Protein AF-0000000074168621 (afdb_homodimer)

Structure (mmCIF, N/CA/C/O backbone):
data_AF-0000000074168621-model_v1
#
loop_
_entity.id
_entity.type
_entity.pdbx_description
1 polymer 'Ribosomal silencing factor RsfS'
#
loop_
_atom_site.group_PDB
_atom_site.id
_atom_site.type_symbol
_atom_site.label_atom_id
_atom_site.label_alt_id
_atom_site.label_comp_id
_atom_site.label_asym_id
_atom_site.label_entity_id
_atom_site.label_seq_id
_atom_site.pdbx_PDB_ins_code
_atom_site.Cartn_x
_atom_site.Cartn_y
_atom_site.Cartn_z
_atom_site.occupancy
_atom_site.B_iso_or_equiv
_atom_site.auth_seq_id
_atom_site.auth_comp_id
_atom_site.auth_asym_id
_atom_site.auth_atom_id
_atom_site.pdbx_PDB_model_num
ATOM 1 N N . MET A 1 1 ? 17.188 8.516 13.641 1 81.94 1 MET A N 1
ATOM 2 C CA . MET A 1 1 ? 15.859 8.688 14.234 1 81.94 1 MET A CA 1
ATOM 3 C C . MET A 1 1 ? 15.172 7.344 14.445 1 81.94 1 MET A C 1
ATOM 5 O O . MET A 1 1 ? 15.25 6.465 13.586 1 81.94 1 MET A O 1
ATOM 9 N N . ASN A 1 2 ? 14.617 7.168 15.625 1 92.12 2 ASN A N 1
ATOM 10 C CA . ASN A 1 2 ? 13.984 5.871 15.828 1 92.12 2 ASN A CA 1
ATOM 11 C C . ASN A 1 2 ? 12.523 5.883 15.375 1 92.12 2 ASN A C 1
ATOM 13 O O . ASN A 1 2 ? 12 6.93 15 1 92.12 2 ASN A O 1
ATOM 17 N N . SER A 1 3 ? 11.922 4.766 15.398 1 95 3 SER A N 1
ATOM 18 C CA . SER A 1 3 ? 10.594 4.594 14.82 1 95 3 SER A CA 1
ATOM 19 C C . SER A 1 3 ? 9.555 5.418 15.578 1 95 3 SER A C 1
ATOM 21 O O . SER A 1 3 ? 8.625 5.957 14.969 1 95 3 SER A O 1
ATOM 23 N N . GLU A 1 4 ? 9.711 5.512 16.859 1 96.25 4 GLU A N 1
ATOM 24 C CA . GLU A 1 4 ? 8.75 6.266 17.672 1 96.25 4 GLU A CA 1
ATOM 25 C C . GLU A 1 4 ? 8.844 7.762 17.375 1 96.25 4 GLU A C 1
ATOM 27 O O . GLU A 1 4 ? 7.824 8.453 17.344 1 96.25 4 GLU A O 1
ATOM 32 N N . GLU A 1 5 ? 10 8.211 17.281 1 96.69 5 GLU A N 1
ATOM 33 C CA . GLU A 1 5 ? 10.195 9.617 16.938 1 96.69 5 GLU A CA 1
ATOM 34 C C . GLU A 1 5 ? 9.586 9.938 15.57 1 96.69 5 GLU A C 1
ATOM 36 O O . GLU A 1 5 ? 8.945 10.977 15.398 1 96.69 5 GLU A O 1
ATOM 41 N N . LEU A 1 6 ? 9.844 9.062 14.641 1 97.12 6 LEU A N 1
ATOM 42 C CA . LEU A 1 6 ? 9.305 9.242 13.297 1 97.12 6 LEU A CA 1
ATOM 43 C C . LEU A 1 6 ? 7.777 9.195 13.312 1 97.12 6 LEU A C 1
ATOM 45 O O . LEU A 1 6 ? 7.121 9.977 12.617 1 97.12 6 LEU A O 1
ATOM 49 N N . LEU A 1 7 ? 7.242 8.312 14.148 1 98.06 7 LEU A N 1
ATOM 50 C CA . LEU A 1 7 ? 5.801 8.242 14.352 1 98.06 7 LEU A CA 1
ATOM 51 C C . LEU A 1 7 ? 5.254 9.578 14.836 1 98.06 7 LEU A C 1
ATOM 53 O O . LEU A 1 7 ? 4.273 10.086 14.289 1 98.06 7 LEU A O 1
ATOM 57 N N . ASN A 1 8 ? 5.914 10.109 15.812 1 97.69 8 ASN A N 1
ATOM 58 C CA . ASN A 1 8 ? 5.469 11.367 16.391 1 97.69 8 ASN A CA 1
ATOM 59 C C . ASN A 1 8 ? 5.512 12.5 15.367 1 97.69 8 ASN A C 1
ATOM 61 O O . ASN A 1 8 ? 4.609 13.336 15.32 1 97.69 8 ASN A O 1
ATOM 65 N N . ILE A 1 9 ? 6.496 12.461 14.633 1 97.06 9 ILE A N 1
ATOM 66 C CA . ILE A 1 9 ? 6.641 13.477 13.594 1 97.06 9 ILE A CA 1
ATOM 67 C C . ILE A 1 9 ? 5.488 13.367 12.594 1 97.06 9 ILE A C 1
ATOM 69 O O . ILE A 1 9 ? 4.855 14.367 12.25 1 97.06 9 ILE A O 1
ATOM 73 N N . ALA A 1 10 ? 5.234 12.219 12.078 1 98.19 10 ALA A N 1
ATOM 74 C CA . ALA A 1 10 ? 4.172 11.984 11.109 1 98.19 10 ALA A CA 1
ATOM 75 C C . ALA A 1 10 ? 2.82 12.43 11.656 1 98.19 10 ALA A C 1
ATOM 77 O O . ALA A 1 10 ? 2.041 13.086 10.961 1 98.19 10 ALA A O 1
ATOM 78 N N . VAL A 1 11 ? 2.598 12.078 12.93 1 98.38 11 VAL A N 1
ATOM 79 C CA . VAL A 1 11 ? 1.338 12.43 13.578 1 98.38 11 VAL A CA 1
ATOM 80 C C . VAL A 1 11 ? 1.234 13.953 13.719 1 98.38 11 VAL A C 1
ATOM 82 O O . VAL A 1 11 ? 0.194 14.539 13.406 1 98.38 11 VAL A O 1
ATOM 85 N N . GLU A 1 12 ? 2.258 14.539 14.156 1 97.94 12 GLU A N 1
ATOM 86 C CA . GLU A 1 12 ? 2.277 15.992 14.336 1 97.94 12 GLU A CA 1
ATOM 87 C C . GLU A 1 12 ? 2.02 16.703 13.016 1 97.94 12 GLU A C 1
ATOM 89 O O . GLU A 1 12 ? 1.276 17.688 12.969 1 97.94 12 GLU A O 1
ATOM 94 N N . VAL A 1 13 ? 2.637 16.281 11.969 1 98 13 VAL A N 1
ATOM 95 C CA . VAL A 1 13 ? 2.449 16.891 10.648 1 98 13 VAL A CA 1
ATOM 96 C C . VAL A 1 13 ? 0.984 16.781 10.234 1 98 13 VAL A C 1
ATOM 98 O O . VAL A 1 13 ? 0.393 17.75 9.766 1 98 13 VAL A O 1
ATOM 101 N N . ALA A 1 14 ? 0.429 15.586 10.383 1 98.31 14 ALA A N 1
ATOM 102 C CA . ALA A 1 14 ? -0.977 15.375 10.055 1 98.31 14 ALA A CA 1
ATOM 103 C C . ALA A 1 14 ? -1.879 16.312 10.852 1 98.31 14 ALA A C 1
ATOM 105 O O . ALA A 1 14 ? -2.801 16.922 10.297 1 98.31 14 ALA A O 1
ATOM 106 N N . GLU A 1 15 ? -1.587 16.453 12.172 1 97.94 15 GLU A N 1
ATOM 107 C CA . GLU A 1 15 ? -2.367 17.344 13.031 1 97.94 15 GLU A CA 1
ATOM 108 C C . GLU A 1 15 ? -2.246 18.797 12.578 1 97.94 15 GLU A C 1
ATOM 110 O O . GLU A 1 15 ? -3.244 19.5 12.508 1 97.94 15 GLU A O 1
ATOM 115 N N . ASN A 1 16 ? -1.061 19.172 12.328 1 97.5 16 ASN A N 1
ATOM 116 C CA . ASN A 1 16 ? -0.808 20.547 11.898 1 97.5 16 ASN A CA 1
ATOM 117 C C . ASN A 1 16 ? -1.536 20.875 10.602 1 97.5 16 ASN A C 1
ATOM 119 O O . ASN A 1 16 ? -1.954 22 10.383 1 97.5 16 ASN A O 1
ATOM 123 N N . LYS A 1 17 ? -1.688 19.859 9.742 1 98 17 LYS A N 1
ATOM 124 C CA . LYS A 1 17 ? -2.375 20.047 8.469 1 98 17 LYS A CA 1
ATOM 125 C C . LYS A 1 17 ? -3.873 19.797 8.609 1 98 17 LYS A C 1
ATOM 127 O O . LYS A 1 17 ? -4.59 19.703 7.613 1 98 17 LYS A O 1
ATOM 132 N N . LYS A 1 18 ? -4.34 19.531 9.859 1 97.62 18 LYS A N 1
ATOM 133 C CA . LYS A 1 18 ? -5.75 19.391 10.219 1 97.62 18 LYS A CA 1
ATOM 134 C C . LYS A 1 18 ? -6.352 18.125 9.625 1 97.62 18 LYS A C 1
ATOM 136 O O . LYS A 1 18 ? -7.512 18.125 9.211 1 97.62 18 LYS A O 1
ATOM 141 N N . ALA A 1 19 ? -5.52 17.172 9.445 1 98.25 19 ALA A N 1
ATOM 142 C CA . ALA A 1 19 ? -6.059 15.859 9.094 1 98.25 19 ALA A CA 1
ATOM 143 C C . ALA A 1 19 ? -7.043 15.367 10.148 1 98.25 19 ALA A C 1
ATOM 145 O O . ALA A 1 19 ? -6.977 15.781 11.305 1 98.25 19 ALA A O 1
ATOM 146 N N . GLU A 1 20 ? -7.914 14.461 9.734 1 97.44 20 GLU A N 1
ATOM 147 C CA . GLU A 1 20 ? -8.938 13.961 10.656 1 97.44 20 GLU A CA 1
ATOM 148 C C . GLU A 1 20 ? -8.773 12.461 10.891 1 97.44 20 GLU A C 1
ATOM 150 O O . GLU A 1 20 ? -8.188 11.758 10.07 1 97.44 20 GLU A O 1
ATOM 155 N N . ASP A 1 21 ? -9.273 11.984 12.078 1 95.81 21 ASP A N 1
ATOM 156 C CA . ASP A 1 21 ? -9.289 10.578 12.484 1 95.81 21 ASP A CA 1
ATOM 157 C C . ASP A 1 21 ? -7.895 9.969 12.391 1 95.81 21 ASP A C 1
ATOM 159 O O . ASP A 1 21 ? -7.703 8.938 11.75 1 95.81 21 ASP A O 1
ATOM 163 N N . ILE A 1 22 ? -6.961 10.664 12.984 1 97.81 22 ILE A N 1
ATOM 164 C CA . ILE A 1 22 ? -5.574 10.211 12.961 1 97.81 22 ILE A CA 1
ATOM 165 C C . ILE A 1 22 ? -5.395 9.039 13.93 1 97.81 22 ILE A C 1
ATOM 167 O O . ILE A 1 22 ? -5.688 9.164 15.125 1 97.81 22 ILE A O 1
ATOM 171 N N . ILE A 1 23 ? -4.918 7.93 13.398 1 96.94 23 ILE A N 1
ATOM 172 C CA . ILE A 1 23 ? -4.617 6.777 14.242 1 96.94 23 ILE A CA 1
ATOM 173 C C . ILE A 1 23 ? -3.262 6.191 13.844 1 96.94 23 ILE A C 1
ATOM 175 O O . ILE A 1 23 ? -2.756 6.461 12.758 1 96.94 23 ILE A O 1
ATOM 179 N N . SER A 1 24 ? -2.717 5.535 14.766 1 97.75 24 SER A N 1
ATOM 180 C CA . SER A 1 24 ? -1.536 4.73 14.453 1 97.75 24 SER A CA 1
ATOM 181 C C . SER A 1 24 ? -1.761 3.264 14.797 1 97.75 24 SER A C 1
ATOM 183 O O . SER A 1 24 ? -2.512 2.945 15.727 1 97.75 24 SER A O 1
ATOM 185 N N . LEU A 1 25 ? -1.211 2.412 14.031 1 96.12 25 LEU A N 1
ATOM 186 C CA . LEU A 1 25 ? -1.191 0.975 14.281 1 96.12 25 LEU A CA 1
ATOM 187 C C . LEU A 1 25 ? 0.222 0.497 14.594 1 96.12 25 LEU A C 1
ATOM 189 O O . LEU A 1 25 ? 1.165 0.809 13.859 1 96.12 25 LEU A O 1
ATOM 193 N N . ASN A 1 26 ? 0.41 -0.184 15.703 1 96.75 26 ASN A N 1
ATOM 194 C CA . ASN A 1 26 ? 1.674 -0.853 15.992 1 96.75 26 ASN A CA 1
ATOM 195 C C . ASN A 1 26 ? 1.824 -2.141 15.18 1 96.75 26 ASN A C 1
ATOM 197 O O . ASN A 1 26 ? 1.132 -3.125 15.445 1 96.75 26 ASN A O 1
ATOM 201 N N . MET A 1 27 ? 2.793 -2.156 14.242 1 93.62 27 MET A N 1
ATOM 202 C CA . MET A 1 27 ? 2.895 -3.229 13.258 1 93.62 27 MET A CA 1
ATOM 203 C C . MET A 1 27 ? 3.957 -4.242 13.664 1 93.62 27 MET A C 1
ATOM 205 O O . MET A 1 27 ? 4.262 -5.168 12.906 1 93.62 27 MET A O 1
ATOM 209 N N . ASN A 1 28 ? 4.594 -4.152 14.781 1 90.38 28 ASN A N 1
ATOM 210 C CA . ASN A 1 28 ? 5.746 -4.945 15.203 1 90.38 28 ASN A CA 1
ATOM 211 C C . ASN A 1 28 ? 5.43 -6.438 15.195 1 90.38 28 ASN A C 1
ATOM 213 O O . ASN A 1 28 ? 6.297 -7.262 14.898 1 90.38 28 ASN A O 1
ATOM 217 N N . GLU A 1 29 ? 4.277 -6.863 15.477 1 85.81 29 GLU A N 1
ATOM 218 C CA . GLU A 1 29 ? 3.939 -8.281 15.508 1 85.81 29 GLU A CA 1
ATOM 219 C C . GLU A 1 29 ? 3.354 -8.742 14.172 1 85.81 29 GLU A C 1
ATOM 221 O O . GLU A 1 29 ? 3.07 -9.922 13.984 1 85.81 29 GLU A O 1
ATOM 226 N N . ILE A 1 30 ? 3.252 -7.852 13.266 1 84.31 30 ILE A N 1
ATOM 227 C CA . ILE A 1 30 ? 2.533 -8.133 12.031 1 84.31 30 ILE A CA 1
ATOM 228 C C . ILE A 1 30 ? 3.482 -7.984 10.844 1 84.31 30 ILE A C 1
ATOM 230 O O . ILE A 1 30 ? 3.471 -8.812 9.922 1 84.31 30 ILE A O 1
ATOM 234 N N . SER A 1 31 ? 4.277 -6.969 10.914 1 86.25 31 SER A N 1
ATOM 235 C CA . SER A 1 31 ? 5.172 -6.652 9.805 1 86.25 31 SER A CA 1
ATOM 236 C C . SER A 1 31 ? 6.629 -6.707 10.234 1 86.25 31 SER A C 1
ATOM 238 O O . SER A 1 31 ? 6.988 -6.203 11.305 1 86.25 31 SER A O 1
ATOM 240 N N . ASP A 1 32 ? 7.434 -7.316 9.344 1 83.31 32 ASP A N 1
ATOM 241 C CA . ASP A 1 32 ? 8.867 -7.383 9.633 1 83.31 32 ASP A CA 1
ATOM 242 C C . ASP A 1 32 ? 9.57 -6.102 9.195 1 83.31 32 ASP A C 1
ATOM 244 O O . ASP A 1 32 ? 10.695 -5.836 9.625 1 83.31 32 ASP A O 1
ATOM 248 N N . MET A 1 33 ? 8.867 -5.309 8.406 1 86.31 33 MET A N 1
ATOM 249 C CA . MET A 1 33 ? 9.586 -4.219 7.75 1 86.31 33 MET A CA 1
ATOM 250 C C . MET A 1 33 ? 9.148 -2.867 8.297 1 86.31 33 MET A C 1
ATOM 252 O O . MET A 1 33 ? 9.867 -1.875 8.164 1 86.31 33 MET A O 1
ATOM 256 N N . THR A 1 34 ? 7.965 -2.77 8.781 1 93.44 34 THR A N 1
ATOM 257 C CA . THR A 1 34 ? 7.398 -1.496 9.211 1 93.44 34 THR A CA 1
ATOM 258 C C . THR A 1 34 ? 6.965 -1.56 10.672 1 93.44 34 THR A C 1
ATOM 260 O O . THR A 1 34 ? 6.285 -2.506 11.086 1 93.44 34 THR A O 1
ATOM 263 N N . ASP A 1 35 ? 7.301 -0.561 11.508 1 96.12 35 ASP A N 1
ATOM 264 C CA . ASP A 1 35 ? 6.988 -0.532 12.93 1 96.12 35 ASP A CA 1
ATOM 265 C C . ASP A 1 35 ? 5.602 0.061 13.18 1 96.12 35 ASP A C 1
ATOM 267 O O . ASP A 1 35 ? 4.883 -0.387 14.07 1 96.12 35 ASP A O 1
ATOM 271 N N . TYR A 1 36 ? 5.242 1.098 12.305 1 97.19 36 TYR A N 1
ATOM 272 C CA . TYR A 1 36 ? 3.963 1.763 12.531 1 97.19 36 TYR A CA 1
ATOM 273 C C . TYR A 1 36 ? 3.299 2.135 11.211 1 97.19 36 TYR A C 1
ATOM 275 O O . TYR A 1 36 ? 3.975 2.545 10.266 1 97.19 36 TYR A O 1
ATOM 283 N N . PHE A 1 37 ? 2.021 2.002 11.227 1 96.56 37 PHE A N 1
ATOM 284 C CA . PHE A 1 37 ? 1.196 2.727 10.266 1 96.56 37 PHE A CA 1
ATOM 285 C C . PHE A 1 37 ? 0.582 3.965 10.906 1 96.56 37 PHE A C 1
ATOM 287 O O . PHE A 1 37 ? 0.175 3.932 12.07 1 96.56 37 PHE A O 1
ATOM 294 N N . VAL A 1 38 ? 0.564 4.988 10.172 1 97.75 38 VAL A N 1
ATOM 295 C CA . VAL A 1 38 ? -0.244 6.16 10.5 1 97.75 38 VAL A CA 1
ATOM 296 C C . VAL A 1 38 ? -1.341 6.34 9.453 1 97.75 38 VAL A C 1
ATOM 298 O O . VAL A 1 38 ? -1.071 6.301 8.25 1 97.75 38 VAL A O 1
ATOM 301 N N . VAL A 1 39 ? -2.549 6.426 9.93 1 97 39 VAL A N 1
ATOM 302 C CA . VAL A 1 39 ? -3.68 6.547 9.016 1 97 39 VAL A CA 1
ATOM 303 C C . VAL A 1 39 ? -4.492 7.793 9.359 1 97 39 VAL A C 1
ATOM 305 O O . VAL A 1 39 ? -4.758 8.07 10.531 1 97 39 VAL A O 1
ATOM 308 N N . CYS A 1 40 ? -4.867 8.523 8.344 1 97.81 40 CYS A N 1
ATOM 309 C CA . CYS A 1 40 ? -5.707 9.703 8.508 1 97.81 40 CYS A CA 1
ATOM 310 C C . CYS A 1 40 ? -6.43 10.039 7.211 1 97.81 40 CYS A C 1
ATOM 312 O O . CYS A 1 40 ? -6.32 9.305 6.227 1 97.81 40 CYS A O 1
ATOM 314 N N . HIS A 1 41 ? -7.328 11.094 7.27 1 97.69 41 HIS A N 1
ATOM 315 C CA . HIS A 1 41 ? -7.938 11.492 6.008 1 97.69 41 HIS A CA 1
ATOM 316 C C . HIS A 1 41 ? -8.055 13.008 5.906 1 97.69 41 HIS A C 1
ATOM 318 O O . HIS A 1 41 ? -7.992 13.711 6.922 1 97.69 41 HIS A O 1
ATOM 324 N N . GLY A 1 42 ? -7.949 13.508 4.719 1 97.94 42 GLY A N 1
ATOM 325 C CA . GLY A 1 42 ? -8.32 14.875 4.383 1 97.94 42 GLY A CA 1
ATOM 326 C C . GLY A 1 42 ? -9.719 14.984 3.811 1 97.94 42 GLY A C 1
ATOM 327 O O . GLY A 1 42 ? -10.305 13.992 3.381 1 97.94 42 GLY A O 1
ATOM 328 N N . ASN A 1 43 ? -10.203 16.188 3.666 1 97.5 43 ASN A N 1
ATOM 329 C CA . ASN A 1 43 ? -11.602 16.391 3.309 1 97.5 43 ASN A CA 1
ATOM 330 C C . ASN A 1 43 ? -11.758 16.703 1.821 1 97.5 43 ASN A C 1
ATOM 332 O O . ASN A 1 43 ? -12.875 16.703 1.303 1 97.5 43 ASN A O 1
ATOM 336 N N . ASN A 1 44 ? -10.719 17 1.174 1 97.69 44 ASN A N 1
ATOM 337 C CA . ASN A 1 44 ? -10.68 17.188 -0.271 1 97.69 44 ASN A CA 1
ATOM 338 C C . ASN A 1 44 ? -9.32 16.812 -0.851 1 97.69 44 ASN A C 1
ATOM 340 O O . ASN A 1 44 ? -8.367 16.562 -0.106 1 97.69 44 ASN A O 1
ATOM 344 N N . GLU A 1 45 ? -9.281 16.781 -2.164 1 97.19 45 GLU A N 1
ATOM 345 C CA . GLU A 1 45 ? -8.07 16.328 -2.834 1 97.19 45 GLU A CA 1
ATOM 346 C C . GLU A 1 45 ? -6.887 17.234 -2.506 1 97.19 45 GLU A C 1
ATOM 348 O O . GLU A 1 45 ? -5.773 16.75 -2.287 1 97.19 45 GLU A O 1
ATOM 353 N N . ARG A 1 46 ? -7.188 18.484 -2.484 1 98.19 46 ARG A N 1
ATOM 354 C CA . ARG A 1 46 ? -6.129 19.453 -2.199 1 98.19 46 ARG A CA 1
ATOM 355 C C . ARG A 1 46 ? -5.539 19.219 -0.813 1 98.19 46 ARG A C 1
ATOM 357 O O . ARG A 1 46 ? -4.316 19.234 -0.643 1 98.19 46 ARG A O 1
ATOM 364 N N . GLN A 1 47 ? -6.379 19.016 0.165 1 98.44 47 GLN A N 1
ATOM 365 C CA . GLN A 1 47 ? -5.914 18.781 1.526 1 98.44 47 GLN A CA 1
ATOM 366 C C . GLN A 1 47 ? -5.16 17.453 1.625 1 98.44 47 GLN A C 1
ATOM 368 O O . GLN A 1 47 ? -4.141 17.375 2.314 1 98.44 47 GLN A O 1
ATOM 373 N N . VAL A 1 48 ? -5.648 16.438 1.014 1 98.38 48 VAL A N 1
ATOM 374 C CA . VAL A 1 48 ? -4.992 15.141 1.001 1 98.38 48 VAL A CA 1
ATOM 375 C C . VAL A 1 48 ? -3.566 15.289 0.472 1 98.38 48 VAL A C 1
ATOM 377 O O . VAL A 1 48 ? -2.615 14.805 1.092 1 98.38 48 VAL A O 1
ATOM 380 N N . GLN A 1 49 ? -3.42 16.016 -0.635 1 98.31 49 GLN A N 1
ATOM 381 C CA . GLN A 1 49 ? -2.107 16.25 -1.234 1 98.31 49 GLN A CA 1
ATOM 382 C C . GLN A 1 49 ? -1.224 17.094 -0.322 1 98.31 49 GLN A C 1
ATOM 384 O O . GLN A 1 49 ? -0.024 16.828 -0.201 1 98.31 49 GLN A O 1
ATOM 389 N N . SER A 1 50 ? -1.839 18.094 0.285 1 98.69 50 SER A N 1
ATOM 390 C CA . SER A 1 50 ? -1.083 18.984 1.161 1 98.69 50 SER A CA 1
ATOM 391 C C . SER A 1 50 ? -0.514 18.219 2.357 1 98.69 50 SER A C 1
ATOM 393 O O . SER A 1 50 ? 0.62 18.469 2.773 1 98.69 50 SER A O 1
ATOM 395 N N . ILE A 1 51 ? -1.266 17.312 2.928 1 98.56 51 ILE A N 1
ATOM 396 C CA . ILE A 1 51 ? -0.81 16.484 4.043 1 98.56 51 ILE A CA 1
ATOM 397 C C . ILE A 1 51 ? 0.381 15.633 3.609 1 98.56 51 ILE A C 1
ATOM 399 O O . ILE A 1 51 ? 1.421 15.625 4.273 1 98.56 51 ILE A O 1
ATOM 403 N N . ALA A 1 52 ? 0.235 15.008 2.498 1 98.44 52 ALA A N 1
ATOM 404 C CA . ALA A 1 52 ? 1.284 14.133 1.986 1 98.44 52 ALA A CA 1
ATOM 405 C C . ALA A 1 52 ? 2.564 14.914 1.708 1 98.44 52 ALA A C 1
ATOM 407 O O . ALA A 1 52 ? 3.658 14.484 2.084 1 98.44 52 ALA A O 1
ATOM 408 N N . ARG A 1 53 ? 2.389 16.031 1.063 1 98 53 ARG A N 1
ATOM 409 C CA . ARG A 1 53 ? 3.539 16.875 0.749 1 98 53 ARG A CA 1
ATOM 410 C C . ARG A 1 53 ? 4.238 17.344 2.02 1 98 53 ARG A C 1
ATOM 412 O O . ARG A 1 53 ? 5.469 17.391 2.078 1 98 53 ARG A O 1
ATOM 419 N N . SER A 1 54 ? 3.469 17.688 2.963 1 98.62 54 SER A N 1
ATOM 420 C CA . SER A 1 54 ? 4.039 18.156 4.223 1 98.62 54 SER A CA 1
ATOM 421 C C . SER A 1 54 ? 4.805 17.047 4.93 1 98.62 54 SER A C 1
ATOM 423 O O . SER A 1 54 ? 5.871 17.281 5.5 1 98.62 54 SER A O 1
ATOM 425 N N . VAL A 1 55 ? 4.273 15.844 4.949 1 98.44 55 VAL A N 1
ATOM 426 C CA . VAL A 1 55 ? 4.973 14.695 5.523 1 98.44 55 VAL A CA 1
ATOM 427 C C . VAL A 1 55 ? 6.324 14.523 4.836 1 98.44 55 VAL A C 1
ATOM 429 O O . VAL A 1 55 ? 7.348 14.344 5.504 1 98.44 55 VAL A O 1
ATOM 432 N N . LYS A 1 56 ? 6.312 14.609 3.527 1 97.38 56 LYS A N 1
ATOM 433 C CA . LYS A 1 56 ? 7.543 14.461 2.752 1 97.38 56 LYS A CA 1
ATOM 434 C C . LYS A 1 56 ? 8.547 15.562 3.096 1 97.38 56 LYS A C 1
ATOM 436 O O . LYS A 1 56 ? 9.727 15.289 3.328 1 97.38 56 LYS A O 1
ATOM 441 N N . GLU A 1 57 ? 8.078 16.812 3.146 1 97.88 57 GLU A N 1
ATOM 442 C CA . GLU A 1 57 ? 8.938 17.953 3.428 1 97.88 57 GLU A CA 1
ATOM 443 C C . GLU A 1 57 ? 9.562 17.844 4.816 1 97.88 57 GLU A C 1
ATOM 445 O O . GLU A 1 57 ? 10.766 18.062 4.977 1 97.88 57 GLU A O 1
ATOM 450 N N . VAL A 1 58 ? 8.773 17.484 5.754 1 97.69 58 VAL A N 1
ATOM 451 C CA . VAL A 1 58 ? 9.258 17.406 7.129 1 97.69 58 VAL A CA 1
ATOM 452 C C . VAL A 1 58 ? 10.203 16.219 7.27 1 97.69 58 VAL A C 1
ATOM 454 O O . VAL A 1 58 ? 11.211 16.297 7.977 1 97.69 58 VAL A O 1
ATOM 457 N N . ALA A 1 59 ? 9.898 15.102 6.629 1 96.31 59 ALA A N 1
ATOM 458 C CA . ALA A 1 59 ? 10.82 13.961 6.617 1 96.31 59 ALA A CA 1
ATOM 459 C C . ALA A 1 59 ? 12.188 14.367 6.078 1 96.31 59 ALA A C 1
ATOM 461 O O . ALA A 1 59 ? 13.219 14.039 6.68 1 96.31 59 ALA A O 1
ATOM 462 N N . HIS A 1 60 ? 12.148 15.102 4.996 1 96 60 HIS A N 1
ATOM 463 C CA . HIS A 1 60 ? 13.398 15.555 4.383 1 96 60 HIS A CA 1
ATOM 464 C C . HIS A 1 60 ? 14.18 16.469 5.324 1 96 60 HIS A C 1
ATOM 466 O O . HIS A 1 60 ? 15.406 16.391 5.398 1 96 60 HIS A O 1
ATOM 472 N N . LYS A 1 61 ? 13.477 17.344 5.996 1 96.62 61 LYS A N 1
ATOM 473 C CA . LYS A 1 61 ? 14.102 18.234 6.961 1 96.62 61 LYS A CA 1
ATOM 474 C C . LYS A 1 61 ? 14.82 17.453 8.062 1 96.62 61 LYS A C 1
ATOM 476 O O . LYS A 1 61 ? 15.797 17.938 8.641 1 96.62 61 LYS A O 1
ATOM 481 N N . HIS A 1 62 ? 14.352 16.281 8.297 1 95.88 62 HIS A N 1
ATOM 482 C CA . HIS A 1 62 ? 14.961 15.438 9.32 1 95.88 62 HIS A CA 1
ATOM 483 C C . HIS A 1 62 ? 15.883 14.391 8.711 1 95.88 62 HIS A C 1
ATOM 485 O O . HIS A 1 62 ? 16.203 13.391 9.352 1 95.88 62 HIS A O 1
ATOM 491 N N . ASP A 1 63 ? 16.125 14.531 7.406 1 95.44 63 ASP A N 1
ATOM 492 C CA . ASP A 1 63 ? 17.062 13.695 6.652 1 95.44 63 ASP A CA 1
ATOM 493 C C . ASP A 1 63 ? 16.531 12.273 6.512 1 95.44 63 ASP A C 1
ATOM 495 O O . ASP A 1 63 ? 17.297 11.305 6.598 1 95.44 63 ASP A O 1
ATOM 499 N N . ILE A 1 64 ? 15.242 12.195 6.508 1 95.12 64 ILE A N 1
ATOM 500 C CA . ILE A 1 64 ? 14.586 10.922 6.25 1 95.12 64 ILE A CA 1
ATOM 501 C C . ILE A 1 64 ? 14.172 10.844 4.785 1 95.12 64 ILE A C 1
ATOM 503 O O . ILE A 1 64 ? 13.484 11.734 4.281 1 95.12 64 ILE A O 1
ATOM 507 N N . ASP A 1 65 ? 14.578 9.766 4.191 1 93.06 65 ASP A N 1
ATOM 508 C CA . ASP A 1 65 ? 14.227 9.586 2.787 1 93.06 65 ASP A CA 1
ATOM 509 C C . ASP A 1 65 ? 12.828 8.992 2.643 1 93.06 65 ASP A C 1
ATOM 511 O O . ASP A 1 65 ? 12.492 8.016 3.318 1 93.06 65 ASP A O 1
ATOM 515 N N . VAL A 1 66 ? 12.07 9.57 1.785 1 93.94 66 VAL A N 1
ATOM 516 C CA . VAL A 1 66 ? 10.805 8.969 1.38 1 93.94 66 VAL A CA 1
ATOM 517 C C . VAL A 1 66 ? 11.055 7.891 0.328 1 93.94 66 VAL A C 1
ATOM 519 O O . VAL A 1 66 ? 11.445 8.195 -0.801 1 93.94 66 VAL A O 1
ATOM 522 N N . LYS A 1 67 ? 10.812 6.695 0.706 1 90.62 67 LYS A N 1
ATOM 523 C CA . LYS A 1 67 ? 11.109 5.57 -0.179 1 90.62 67 LYS A CA 1
ATOM 524 C C . LYS A 1 67 ? 10.125 5.516 -1.346 1 90.62 67 LYS A C 1
ATOM 526 O O . LYS A 1 67 ? 10.492 5.109 -2.451 1 90.62 67 LYS A O 1
ATOM 531 N N . ARG A 1 68 ? 8.867 5.898 -1.004 1 90.12 68 ARG A N 1
ATOM 532 C CA . ARG A 1 68 ? 7.816 5.809 -2.018 1 90.12 68 ARG A CA 1
ATOM 533 C C . ARG A 1 68 ? 6.621 6.68 -1.647 1 90.12 68 ARG A C 1
ATOM 535 O O . ARG A 1 68 ? 6.293 6.824 -0.469 1 90.12 68 ARG A O 1
ATOM 542 N N . MET A 1 69 ? 6.035 7.273 -2.654 1 92.69 69 MET A N 1
ATOM 543 C CA . MET A 1 69 ? 4.762 7.977 -2.518 1 92.69 69 MET A CA 1
ATOM 544 C C . MET A 1 69 ? 3.811 7.598 -3.646 1 92.69 69 MET A C 1
ATOM 546 O O . MET A 1 69 ? 4.059 7.926 -4.809 1 92.69 69 MET A O 1
ATOM 550 N N . GLU A 1 70 ? 2.738 6.977 -3.311 1 90.31 70 GLU A N 1
ATOM 551 C CA . GLU A 1 70 ? 1.803 6.43 -4.289 1 90.31 70 GLU A CA 1
ATOM 552 C C . GLU A 1 70 ? 0.438 7.105 -4.184 1 90.31 70 GLU A C 1
ATOM 554 O O . GLU A 1 70 ? -0.059 7.348 -3.082 1 90.31 70 GLU A O 1
ATOM 559 N N . GLY A 1 71 ? -0.113 7.391 -5.355 1 90.75 71 GLY A N 1
ATOM 560 C CA . GLY A 1 71 ? -1.483 7.875 -5.391 1 90.75 71 GLY A CA 1
ATOM 561 C C . GLY A 1 71 ? -1.59 9.383 -5.234 1 90.75 71 GLY A C 1
ATOM 562 O O . GLY A 1 71 ? -2.672 9.906 -4.973 1 90.75 71 GLY A O 1
ATOM 563 N N . TYR A 1 72 ? -0.453 10.031 -5.352 1 92.69 72 TYR A N 1
ATOM 564 C CA . TYR A 1 72 ? -0.422 11.469 -5.105 1 92.69 72 TYR A CA 1
ATOM 565 C C . TYR A 1 72 ? -1.335 12.211 -6.078 1 92.69 72 TYR A C 1
ATOM 567 O O . TYR A 1 72 ? -2.125 13.062 -5.668 1 92.69 72 TYR A O 1
ATOM 575 N N . GLN A 1 73 ? -1.322 11.844 -7.324 1 88.88 73 GLN A N 1
ATOM 576 C CA . GLN A 1 73 ? -2.066 12.562 -8.352 1 88.88 73 GLN A CA 1
ATOM 577 C C . GLN A 1 73 ? -3.57 12.375 -8.18 1 88.88 73 GLN A C 1
ATOM 579 O O . GLN A 1 73 ? -4.336 13.336 -8.25 1 88.88 73 GLN A O 1
ATOM 584 N N . GLU A 1 74 ? -3.994 11.172 -7.906 1 89.44 74 GLU A N 1
ATOM 585 C CA . GLU A 1 74 ? -5.418 10.891 -7.758 1 89.44 74 GLU A CA 1
ATOM 586 C C . GLU A 1 74 ? -5.969 11.477 -6.461 1 89.44 74 GLU A C 1
ATOM 588 O O . GLU A 1 74 ? -7.133 11.875 -6.395 1 89.44 74 GLU A O 1
ATOM 593 N N . ALA A 1 75 ? -5.16 11.422 -5.43 1 94.06 75 ALA A N 1
ATOM 594 C CA . ALA A 1 75 ? -5.453 12.039 -4.137 1 94.06 75 ALA A CA 1
ATOM 595 C C . ALA A 1 75 ? -6.691 11.406 -3.504 1 94.06 75 ALA A C 1
ATOM 597 O O . ALA A 1 75 ? -7.477 12.094 -2.85 1 94.06 75 ALA A O 1
ATOM 598 N N . ARG A 1 76 ? -6.922 10.133 -3.779 1 92.44 76 ARG A N 1
ATOM 599 C CA . ARG A 1 76 ? -7.965 9.375 -3.102 1 92.44 76 ARG A CA 1
ATOM 600 C C . ARG A 1 76 ? -7.391 8.594 -1.922 1 92.44 76 ARG A C 1
ATOM 602 O O . ARG A 1 76 ? -8.039 8.461 -0.884 1 92.44 76 ARG A O 1
ATOM 609 N N . TRP A 1 77 ? -6.234 8.047 -2.053 1 94.06 77 TRP A N 1
ATOM 610 C CA . TRP A 1 77 ? -5.402 7.34 -1.085 1 94.06 77 TRP A CA 1
ATOM 611 C C . TRP A 1 77 ? -3.922 7.508 -1.412 1 94.06 77 TRP A C 1
ATOM 613 O O . TRP A 1 77 ? -3.443 6.996 -2.426 1 94.06 77 TRP A O 1
ATOM 623 N N . ILE A 1 78 ? -3.248 8.211 -0.563 1 95.88 78 ILE A N 1
ATOM 624 C CA . ILE A 1 78 ? -1.815 8.398 -0.765 1 95.88 78 ILE A CA 1
ATOM 625 C C . ILE A 1 78 ? -1.038 7.57 0.257 1 95.88 78 ILE A C 1
ATOM 627 O O . ILE A 1 78 ? -1.311 7.641 1.458 1 95.88 78 ILE A O 1
ATOM 631 N N . LEU A 1 79 ? -0.109 6.75 -0.228 1 95.06 79 LEU A N 1
ATOM 632 C CA . LEU A 1 79 ? 0.812 5.98 0.599 1 95.06 79 LEU A CA 1
ATOM 633 C C . LEU A 1 79 ? 2.191 6.629 0.625 1 95.06 79 LEU A C 1
ATOM 635 O O . LEU A 1 79 ? 2.754 6.945 -0.425 1 95.06 79 LEU A O 1
ATOM 639 N N . ILE A 1 80 ? 2.656 6.938 1.811 1 97 80 ILE A N 1
ATOM 640 C CA . ILE A 1 80 ? 4.004 7.465 1.983 1 97 80 ILE A CA 1
ATOM 641 C C . ILE A 1 80 ? 4.848 6.477 2.781 1 97 80 ILE A C 1
ATOM 643 O O . ILE A 1 80 ? 4.625 6.285 3.98 1 97 80 ILE A O 1
ATOM 647 N N . ASP A 1 81 ? 5.855 5.902 2.164 1 95.81 81 ASP A N 1
ATOM 648 C CA . ASP A 1 81 ? 6.742 4.941 2.814 1 95.81 81 ASP A CA 1
ATOM 649 C C . ASP A 1 81 ? 7.984 5.633 3.373 1 95.81 81 ASP A C 1
ATOM 651 O O . ASP A 1 81 ? 8.867 6.047 2.617 1 95.81 81 ASP A O 1
ATOM 655 N N . LEU A 1 82 ? 8.031 5.715 4.641 1 96 82 LEU A N 1
ATOM 656 C CA . LEU A 1 82 ? 9.195 6.266 5.328 1 96 82 LEU A CA 1
ATOM 657 C C . LEU A 1 82 ? 10.062 5.156 5.906 1 96 82 LEU A C 1
ATOM 659 O O . LEU A 1 82 ? 10.805 5.375 6.867 1 96 82 LEU A O 1
ATOM 663 N N . ALA A 1 83 ? 9.914 3.986 5.375 1 92.56 83 ALA A N 1
ATOM 664 C CA . ALA A 1 83 ? 10.617 2.766 5.762 1 92.56 83 ALA A CA 1
ATOM 665 C C . ALA A 1 83 ? 10.039 2.186 7.051 1 92.56 83 ALA A C 1
ATOM 667 O O . ALA A 1 83 ? 9.141 1.346 7.012 1 92.56 83 ALA A O 1
ATOM 668 N N . ASN A 1 84 ? 10.328 2.752 8.234 1 94.19 84 ASN A N 1
ATOM 669 C CA . ASN A 1 84 ? 9.883 2.195 9.516 1 94.19 84 ASN A CA 1
ATOM 670 C C . ASN A 1 84 ? 8.477 2.656 9.867 1 94.19 84 ASN A C 1
ATOM 672 O O . ASN A 1 84 ? 7.828 2.076 10.742 1 94.19 84 ASN A O 1
ATOM 676 N N . VAL A 1 85 ? 8.023 3.68 9.211 1 97.12 85 VAL A N 1
ATOM 677 C CA . VAL A 1 85 ? 6.668 4.199 9.367 1 97.12 85 VAL A CA 1
ATOM 678 C C . VAL A 1 85 ? 6.035 4.426 7.996 1 97.12 85 VAL A C 1
ATOM 680 O O . VAL A 1 85 ? 6.648 5.031 7.117 1 97.12 85 VAL A O 1
ATOM 683 N N . VAL A 1 86 ? 4.855 3.908 7.805 1 96.94 86 VAL A N 1
ATOM 684 C CA . VAL A 1 86 ? 4.105 4.152 6.578 1 96.94 86 VAL A CA 1
ATOM 685 C C . VAL A 1 86 ? 2.875 5.004 6.887 1 96.94 86 VAL A C 1
ATOM 687 O O . VAL A 1 86 ? 2.111 4.691 7.801 1 96.94 86 VAL A O 1
ATOM 690 N N . VAL A 1 87 ? 2.719 6.062 6.137 1 98.12 87 VAL A N 1
ATOM 691 C CA . VAL A 1 87 ? 1.601 6.977 6.34 1 98.12 87 VAL A CA 1
ATOM 692 C C . VAL A 1 87 ? 0.574 6.797 5.223 1 98.12 87 VAL A C 1
ATOM 694 O O . VAL A 1 87 ? 0.926 6.809 4.043 1 98.12 87 VAL A O 1
ATOM 697 N N . HIS A 1 88 ? -0.599 6.559 5.598 1 96.81 88 HIS A N 1
ATOM 698 C CA . HIS A 1 88 ? -1.736 6.461 4.691 1 96.81 88 HIS A CA 1
ATOM 699 C C . HIS A 1 88 ? -2.666 7.66 4.84 1 96.81 88 HIS A C 1
ATOM 701 O O . HIS A 1 88 ? -3.299 7.836 5.883 1 96.81 88 HIS A O 1
ATOM 707 N N . VAL A 1 89 ? -2.783 8.422 3.822 1 97.88 89 VAL A N 1
ATOM 708 C CA . VAL A 1 89 ? -3.672 9.578 3.816 1 97.88 89 VAL A CA 1
ATOM 709 C C . VAL A 1 89 ? -4.844 9.328 2.869 1 97.88 89 VAL A C 1
ATOM 711 O O . VAL A 1 89 ? -4.668 9.297 1.649 1 97.88 89 VAL A O 1
ATOM 714 N N . PHE A 1 90 ? -6 9.266 3.387 1 96.62 90 PHE A N 1
ATOM 715 C CA . PHE A 1 90 ? -7.191 9 2.592 1 96.62 90 PHE A CA 1
ATOM 716 C C . PHE A 1 90 ? -7.945 10.297 2.303 1 96.62 90 PHE A C 1
ATOM 718 O O . PHE A 1 90 ? -7.855 11.258 3.07 1 96.62 90 PHE A O 1
ATOM 725 N N . HIS A 1 91 ? -8.555 10.25 1.184 1 96.75 91 HIS A N 1
ATOM 726 C CA . HIS A 1 91 ? -9.703 11.141 1.048 1 96.75 91 HIS A CA 1
ATOM 727 C C . HIS A 1 91 ? -10.852 10.695 1.945 1 96.75 91 HIS A C 1
ATOM 729 O O . HIS A 1 91 ? -11.102 9.5 2.092 1 96.75 91 HIS A O 1
ATOM 735 N N . LYS A 1 92 ? -11.57 11.594 2.428 1 96.31 92 LYS A N 1
ATOM 736 C CA . LYS A 1 92 ? -12.633 11.289 3.375 1 96.31 92 LYS A CA 1
ATOM 737 C C . LYS A 1 92 ? -13.609 10.266 2.795 1 96.31 92 LYS A C 1
ATOM 739 O O . LYS A 1 92 ? -14.094 9.391 3.51 1 96.31 92 LYS A O 1
ATOM 744 N N . ASP A 1 93 ? -13.859 10.297 1.515 1 93.62 93 ASP A N 1
ATOM 745 C CA . ASP A 1 93 ? -14.828 9.422 0.861 1 93.62 93 ASP A CA 1
ATOM 746 C C . ASP A 1 93 ? -14.312 7.984 0.796 1 93.62 93 ASP A C 1
ATOM 748 O O . ASP A 1 93 ? -15.102 7.043 0.695 1 93.62 93 ASP A O 1
ATOM 752 N N . GLU A 1 94 ? -13.031 7.832 0.799 1 90.75 94 GLU A N 1
ATOM 753 C CA . GLU A 1 94 ? -12.43 6.508 0.667 1 90.75 94 GLU A CA 1
ATOM 754 C C . GLU A 1 94 ? -12.125 5.906 2.033 1 90.75 94 GLU A C 1
ATOM 756 O O . GLU A 1 94 ? -11.953 4.688 2.158 1 90.75 94 GLU A O 1
ATOM 761 N N . ARG A 1 95 ? -12.102 6.77 3.02 1 88.81 95 ARG A N 1
ATOM 762 C CA . ARG A 1 95 ? -11.648 6.355 4.344 1 88.81 95 ARG A CA 1
ATOM 763 C C . ARG A 1 95 ? -12.508 5.211 4.883 1 88.81 95 ARG A C 1
ATOM 765 O O . ARG A 1 95 ? -11.984 4.262 5.469 1 88.81 95 ARG A O 1
ATOM 772 N N . SER A 1 96 ? -13.789 5.27 4.664 1 82.69 96 SER A N 1
ATOM 773 C CA . SER A 1 96 ? -14.695 4.266 5.211 1 82.69 96 SER A CA 1
ATOM 774 C C . SER A 1 96 ? -14.727 3.016 4.34 1 82.69 96 SER A C 1
ATOM 776 O O . SER A 1 96 ? -15.102 1.938 4.801 1 82.69 96 SER A O 1
ATOM 778 N N . TYR A 1 97 ? -14.336 3.221 3.082 1 77 97 TYR A N 1
ATOM 779 C CA . TYR A 1 97 ? -14.383 2.109 2.137 1 77 97 TYR A CA 1
ATOM 780 C C . TYR A 1 97 ? -13.18 1.191 2.316 1 77 97 TYR A C 1
ATOM 782 O O . TYR A 1 97 ? -13.297 -0.03 2.199 1 77 97 TYR A O 1
ATOM 790 N N . TYR A 1 98 ? -12.133 1.892 2.578 1 73.06 98 TYR A N 1
ATOM 791 C CA . TYR A 1 98 ? -10.922 1.101 2.756 1 73.06 98 TYR A CA 1
ATOM 792 C C . TYR A 1 98 ? -10.641 0.859 4.234 1 73.06 98 TYR A C 1
ATOM 794 O O . TYR A 1 98 ? -10.508 1.809 5.008 1 73.06 98 TYR A O 1
ATOM 802 N N . ASN A 1 99 ? -10.875 -0.353 4.594 1 74.25 99 ASN A N 1
ATOM 803 C CA . ASN A 1 99 ? -10.727 -0.665 6.012 1 74.25 99 ASN A CA 1
ATOM 804 C C . ASN A 1 99 ? -9.359 -1.276 6.309 1 74.25 99 ASN A C 1
ATOM 806 O O . ASN A 1 99 ? -9.258 -2.467 6.605 1 74.25 99 ASN A O 1
ATOM 810 N N . LEU A 1 100 ? -8.422 -0.366 6.281 1 79.75 100 LEU A N 1
ATOM 811 C CA . LEU A 1 100 ? -7.066 -0.797 6.598 1 79.75 100 LEU A CA 1
ATOM 812 C C . LEU A 1 100 ? -6.996 -1.39 8 1 79.75 100 LEU A C 1
ATOM 814 O O . LEU A 1 100 ? -6.27 -2.359 8.234 1 79.75 100 LEU A O 1
ATOM 818 N N . GLU A 1 101 ? -7.789 -0.802 8.828 1 80.12 101 GLU A N 1
ATOM 819 C CA . GLU A 1 101 ? -7.824 -1.285 10.211 1 80.12 101 GLU A CA 1
ATOM 820 C C . GLU A 1 101 ? -8.336 -2.721 10.281 1 80.12 101 GLU A C 1
ATOM 822 O O . GLU A 1 101 ? -7.945 -3.484 11.164 1 80.12 101 GLU A O 1
ATOM 827 N N . LYS A 1 102 ? -9.18 -3.008 9.375 1 82.75 102 LYS A N 1
ATOM 828 C CA . LYS A 1 102 ? -9.703 -4.371 9.359 1 82.75 102 LYS A CA 1
ATOM 829 C C . LYS A 1 102 ? -8.641 -5.363 8.891 1 82.75 102 LYS A C 1
ATOM 831 O O . LYS A 1 102 ? -8.586 -6.496 9.375 1 82.75 102 LYS A O 1
ATOM 836 N N . LEU A 1 103 ? -7.812 -4.867 7.996 1 81.5 103 LEU A N 1
ATOM 837 C CA . LEU A 1 103 ? -6.742 -5.723 7.492 1 81.5 103 LEU A CA 1
ATOM 838 C C . LEU A 1 103 ? -5.719 -6.012 8.586 1 81.5 103 LEU A C 1
ATOM 840 O O . LEU A 1 103 ? -5.086 -7.07 8.578 1 81.5 103 LEU A O 1
ATOM 844 N N . TYR A 1 104 ? -5.672 -5.027 9.508 1 86.5 104 TYR A N 1
ATOM 845 C CA . TYR A 1 104 ? -4.707 -5.148 10.602 1 86.5 104 TYR A CA 1
ATOM 846 C C . TYR A 1 104 ? -5.406 -5.152 11.953 1 86.5 104 TYR A C 1
ATOM 848 O O . TYR A 1 104 ? -4.996 -4.438 12.867 1 86.5 104 TYR A O 1
ATOM 856 N N . GLN A 1 105 ? -6.379 -5.883 12.07 1 79.5 105 GLN A N 1
ATOM 857 C CA . GLN A 1 105 ? -7.262 -5.902 13.227 1 79.5 105 GLN A CA 1
ATOM 858 C C . GLN A 1 105 ? -6.5 -6.297 14.492 1 79.5 105 GLN A C 1
ATOM 860 O O . GLN A 1 105 ? -6.883 -5.918 15.602 1 79.5 105 GLN A O 1
ATOM 865 N N . ASP A 1 106 ? -5.395 -6.965 14.383 1 84.44 106 ASP A N 1
ATOM 866 C CA . ASP A 1 106 ? -4.664 -7.465 15.547 1 84.44 106 ASP A CA 1
ATOM 867 C C . ASP A 1 106 ? -3.613 -6.461 16.016 1 84.44 106 ASP A C 1
ATOM 869 O O . ASP A 1 106 ? -2.986 -6.648 17.062 1 84.44 106 ASP A O 1
ATOM 873 N N . ALA A 1 107 ? -3.443 -5.438 15.281 1 91.25 107 ALA A N 1
ATOM 874 C CA . ALA A 1 107 ? -2.447 -4.434 15.648 1 91.25 107 ALA A CA 1
ATOM 875 C C . ALA A 1 107 ? -3.006 -3.461 16.688 1 91.25 107 ALA A C 1
ATOM 877 O O . ALA A 1 107 ? -4.117 -2.945 16.516 1 91.25 107 ALA A O 1
ATOM 878 N N . PRO A 1 108 ? -2.27 -3.219 17.797 1 95.25 108 PRO A N 1
ATOM 879 C CA . PRO A 1 108 ? -2.697 -2.172 18.719 1 95.25 108 PRO A CA 1
ATOM 880 C C . PRO A 1 108 ? -2.891 -0.82 18.047 1 95.25 108 PRO A C 1
ATOM 882 O O . PRO A 1 108 ? -2.064 -0.412 17.219 1 95.25 108 PRO A O 1
ATOM 885 N N . ILE A 1 109 ? -3.969 -0.163 18.438 1 95 109 ILE A N 1
ATOM 886 C CA . ILE A 1 109 ? -4.328 1.093 17.797 1 95 109 ILE A CA 1
ATOM 887 C C . ILE A 1 109 ? -4.254 2.234 18.797 1 95 109 ILE A C 1
ATOM 889 O O . ILE A 1 109 ? -4.656 2.076 19.953 1 95 109 ILE A O 1
ATOM 893 N N . LYS A 1 110 ? -3.672 3.279 18.375 1 96.81 110 LYS A N 1
ATOM 894 C CA . LYS A 1 110 ? -3.684 4.523 19.141 1 96.81 110 LYS A CA 1
ATOM 895 C C . LYS A 1 110 ? -4.355 5.645 18.359 1 96.81 110 LYS A C 1
ATOM 897 O O . LYS A 1 110 ? -4.125 5.793 17.156 1 96.81 110 LYS A O 1
ATOM 902 N N . GLU A 1 111 ? -5.223 6.406 19 1 96.56 111 GLU A N 1
ATOM 903 C CA . GLU A 1 111 ? -5.922 7.523 18.375 1 96.56 111 GLU A CA 1
ATOM 904 C C . GLU A 1 111 ? -5.301 8.859 18.781 1 96.56 111 GLU A C 1
ATOM 906 O O . GLU A 1 111 ? -4.816 9.008 19.906 1 96.56 111 GLU A O 1
ATOM 911 N N . TYR A 1 112 ? -5.328 9.758 17.859 1 96.62 112 TYR A N 1
ATOM 912 C CA . TYR A 1 112 ? -4.766 11.078 18.125 1 96.62 112 TYR A CA 1
ATOM 913 C C . TYR A 1 112 ? -5.801 12.172 17.891 1 96.62 112 TYR A C 1
ATOM 915 O O . TYR A 1 112 ? -6.77 11.969 17.156 1 96.62 112 TYR A O 1
ATOM 923 N N . GLY A 1 113 ? -5.473 13.453 18.281 1 77.31 113 GLY A N 1
ATOM 924 C CA . GLY A 1 113 ? -6.316 14.617 18.062 1 77.31 113 GLY A CA 1
ATOM 925 C C . GLY A 1 113 ? -7.539 14.648 18.969 1 77.31 113 GLY A C 1
ATOM 926 O O . GLY A 1 113 ? -8.375 15.547 18.859 1 77.31 113 GLY A O 1
ATOM 927 N N . GLN A 1 114 ? -7.91 13.508 19.531 1 60.03 114 GLN A N 1
ATOM 928 C CA . GLN A 1 114 ? -9.039 13.75 20.438 1 60.03 114 GLN A CA 1
ATOM 929 C C . GLN A 1 114 ? -8.672 14.773 21.5 1 60.03 114 GLN A C 1
ATOM 931 O O . GLN A 1 114 ? -7.711 14.578 22.25 1 60.03 114 GLN A O 1
ATOM 936 N N . ALA A 1 115 ? -8.617 16.062 21.125 1 47.22 115 ALA A N 1
ATOM 937 C CA . ALA A 1 115 ? -8.578 17.141 22.109 1 47.22 115 ALA A CA 1
ATOM 938 C C . ALA A 1 115 ? -9.312 16.734 23.391 1 47.22 115 ALA A C 1
ATOM 940 O O . ALA A 1 115 ? -10.438 16.219 23.328 1 47.22 115 ALA A O 1
ATOM 941 N N . VAL A 1 116 ? -8.625 16.266 24.359 1 38.5 116 VAL A N 1
ATOM 942 C CA . VAL A 1 116 ? -9.18 16.219 25.703 1 38.5 116 VAL A CA 1
ATOM 943 C C . VAL A 1 116 ? -9.969 17.5 25.969 1 38.5 116 VAL A C 1
ATOM 945 O O . VAL A 1 116 ? -9.414 18.609 25.938 1 38.5 116 VAL A O 1
ATOM 948 N N . PHE A 1 117 ? -11.188 17.484 25.562 1 32.47 117 PHE A N 1
ATOM 949 C CA . PHE A 1 117 ? -11.961 18.422 26.359 1 32.47 117 PHE A CA 1
ATOM 950 C C . PHE A 1 117 ? -11.992 18 27.828 1 32.47 117 PHE A C 1
ATOM 952 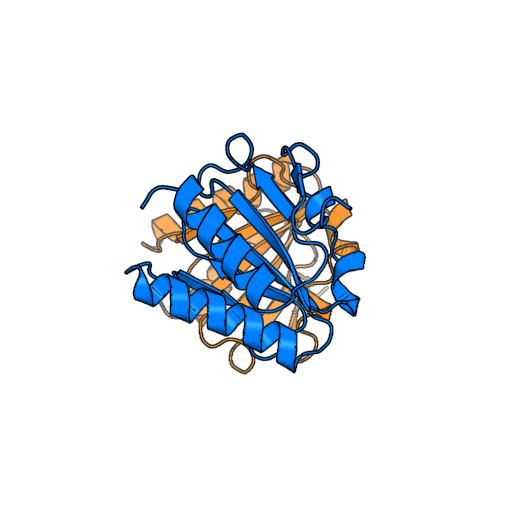O O . PHE A 1 117 ? -11.961 16.797 28.125 1 32.47 117 PHE A O 1
ATOM 959 N N . MET B 1 1 ? 16.703 -5.316 -16.312 1 82.06 1 MET B N 1
ATOM 960 C CA . MET B 1 1 ? 15.383 -5.77 -16.75 1 82.06 1 MET B CA 1
ATOM 961 C C . MET B 1 1 ? 14.406 -4.602 -16.844 1 82.06 1 MET B C 1
ATOM 963 O O . MET B 1 1 ? 14.398 -3.719 -15.984 1 82.06 1 MET B O 1
ATOM 967 N N . ASN B 1 2 ? 13.703 -4.547 -17.953 1 92.25 2 ASN B N 1
ATOM 968 C CA . ASN B 1 2 ? 12.781 -3.416 -18.062 1 92.25 2 ASN B CA 1
ATOM 969 C C . ASN B 1 2 ? 11.438 -3.727 -17.422 1 92.25 2 ASN B C 1
ATOM 971 O O . ASN B 1 2 ? 11.188 -4.855 -16.984 1 92.25 2 ASN B O 1
ATOM 975 N N . SER B 1 3 ? 10.617 -2.77 -17.359 1 95.12 3 SER B N 1
ATOM 976 C CA . SER B 1 3 ? 9.367 -2.869 -16.609 1 95.12 3 SER B CA 1
ATOM 977 C C . SER B 1 3 ? 8.438 -3.904 -17.234 1 95.12 3 SER B C 1
ATOM 979 O O . SER B 1 3 ? 7.727 -4.617 -16.531 1 95.12 3 SER B O 1
ATOM 981 N N . GLU B 1 4 ? 8.422 -3.984 -18.531 1 96.25 4 GLU B N 1
ATOM 982 C CA . GLU B 1 4 ? 7.547 -4.93 -19.219 1 96.25 4 GLU B CA 1
ATOM 983 C C . GLU B 1 4 ? 7.984 -6.371 -18.953 1 96.25 4 GLU B C 1
ATOM 985 O O . GLU B 1 4 ? 7.148 -7.258 -18.797 1 96.25 4 GLU B O 1
ATOM 990 N N . GLU B 1 5 ? 9.211 -6.562 -19.016 1 96.69 5 GLU B N 1
ATOM 991 C CA . GLU B 1 5 ? 9.742 -7.891 -18.719 1 96.69 5 GLU B CA 1
ATOM 992 C C . GLU B 1 5 ? 9.391 -8.305 -17.281 1 96.69 5 GLU B C 1
ATOM 994 O O . GLU B 1 5 ? 9.008 -9.453 -17.047 1 96.69 5 GLU B O 1
ATOM 999 N N . LEU B 1 6 ? 9.578 -7.391 -16.391 1 97.12 6 LEU B N 1
ATOM 1000 C CA . LEU B 1 6 ? 9.266 -7.66 -14.984 1 97.12 6 LEU B CA 1
ATOM 1001 C C . LEU B 1 6 ? 7.777 -7.938 -14.805 1 97.12 6 LEU B C 1
ATOM 1003 O O . LEU B 1 6 ? 7.395 -8.828 -14.039 1 97.12 6 LEU B O 1
ATOM 1007 N N . LEU B 1 7 ? 6.969 -7.191 -15.547 1 98.06 7 LEU B N 1
ATOM 1008 C CA . LEU B 1 7 ? 5.531 -7.43 -15.562 1 98.06 7 LEU B CA 1
ATOM 1009 C C . LEU B 1 7 ? 5.219 -8.859 -15.992 1 98.06 7 LEU B C 1
ATOM 1011 O O . LEU B 1 7 ? 4.449 -9.555 -15.336 1 98.06 7 LEU B O 1
ATOM 1015 N N . ASN B 1 8 ? 5.84 -9.25 -17.062 1 97.69 8 ASN B N 1
ATOM 1016 C CA . ASN B 1 8 ? 5.598 -10.586 -17.609 1 97.69 8 ASN B CA 1
ATOM 1017 C C . ASN B 1 8 ? 6.008 -11.664 -16.609 1 97.69 8 ASN B C 1
ATOM 1019 O O . ASN B 1 8 ? 5.312 -12.672 -16.453 1 97.69 8 ASN B O 1
ATOM 1023 N N . ILE B 1 9 ? 7.047 -11.414 -15.992 1 97 9 ILE B N 1
ATOM 1024 C CA . ILE B 1 9 ? 7.531 -12.367 -15 1 97 9 ILE B CA 1
ATOM 1025 C C . ILE B 1 9 ? 6.523 -12.484 -13.859 1 97 9 ILE B C 1
ATOM 1027 O O . ILE B 1 9 ? 6.16 -13.586 -13.453 1 97 9 ILE B O 1
ATOM 1031 N N . ALA B 1 10 ? 6.105 -11.406 -13.297 1 98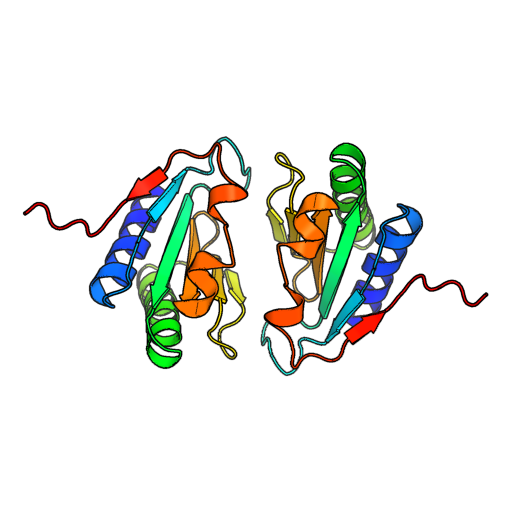.19 10 ALA B N 1
ATOM 1032 C CA . ALA B 1 10 ? 5.152 -11.391 -12.188 1 98.19 10 ALA B CA 1
ATOM 1033 C C . ALA B 1 10 ? 3.865 -12.117 -12.57 1 98.19 10 ALA B C 1
ATOM 1035 O O . ALA B 1 10 ? 3.338 -12.906 -11.781 1 98.19 10 ALA B O 1
ATOM 1036 N N . VAL B 1 11 ? 3.412 -11.828 -13.797 1 98.38 11 VAL B N 1
ATOM 1037 C CA . VAL B 1 11 ? 2.182 -12.445 -14.281 1 98.38 11 VAL B CA 1
ATOM 1038 C C . VAL B 1 11 ? 2.381 -13.953 -14.43 1 98.38 11 VAL B C 1
ATOM 1040 O O . VAL B 1 11 ? 1.535 -14.742 -14 1 98.38 11 VAL B O 1
ATOM 1043 N N . GLU B 1 12 ? 3.436 -14.328 -15.008 1 97.94 12 GLU B N 1
ATOM 1044 C CA . GLU B 1 12 ? 3.734 -15.742 -15.211 1 97.94 12 GLU B CA 1
ATOM 1045 C C . GLU B 1 12 ? 3.807 -16.484 -13.875 1 97.94 12 GLU B C 1
ATOM 1047 O O . GLU B 1 12 ? 3.297 -17.594 -13.75 1 97.94 12 GLU B O 1
ATOM 1052 N N . VAL B 1 13 ? 4.457 -15.914 -12.906 1 98 13 VAL B N 1
ATOM 1053 C CA . VAL B 1 13 ? 4.574 -16.531 -11.586 1 98 13 VAL B CA 1
ATOM 1054 C C . VAL B 1 13 ? 3.182 -16.719 -10.984 1 98 13 VAL B C 1
ATOM 1056 O O . VAL B 1 13 ? 2.873 -17.797 -10.461 1 98 13 VAL B O 1
ATOM 1059 N N . ALA B 1 14 ? 2.371 -15.672 -11.039 1 98.31 14 ALA B N 1
ATOM 1060 C CA . ALA B 1 14 ? 1.007 -15.75 -10.523 1 98.31 14 ALA B CA 1
ATOM 1061 C C . ALA B 1 14 ? 0.223 -16.875 -11.211 1 98.31 14 ALA B C 1
ATOM 1063 O O . ALA B 1 14 ? -0.475 -17.641 -10.555 1 98.31 14 ALA B O 1
ATOM 1064 N N . GLU B 1 15 ? 0.359 -16.969 -12.57 1 97.88 15 GLU B N 1
ATOM 1065 C CA . GLU B 1 15 ? -0.324 -18.016 -13.328 1 97.88 15 GLU B CA 1
ATOM 1066 C C . GLU B 1 15 ? 0.155 -19.406 -12.914 1 97.88 15 GLU B C 1
ATOM 1068 O O . GLU B 1 15 ? -0.654 -20.312 -12.719 1 97.88 15 GLU B O 1
ATOM 1073 N N . ASN B 1 16 ? 1.415 -19.531 -12.82 1 97.44 16 ASN B N 1
ATOM 1074 C CA . ASN B 1 16 ? 2 -20.812 -12.445 1 97.44 16 ASN B CA 1
ATOM 1075 C C . ASN B 1 16 ? 1.531 -21.266 -11.07 1 97.44 16 ASN B C 1
ATOM 1077 O O . ASN B 1 16 ? 1.388 -22.453 -10.82 1 97.44 16 ASN B O 1
ATOM 1081 N N . LYS B 1 17 ? 1.294 -20.297 -10.188 1 98 17 LYS B N 1
ATOM 1082 C CA . LYS B 1 17 ? 0.831 -20.594 -8.836 1 98 17 LYS B CA 1
ATOM 1083 C C . LYS B 1 17 ? -0.693 -20.672 -8.781 1 98 17 LYS B C 1
ATOM 1085 O O . LYS B 1 17 ? -1.276 -20.719 -7.691 1 98 17 LYS B O 1
ATOM 1090 N N . LYS B 1 18 ? -1.366 -20.531 -9.945 1 97.56 18 LYS B N 1
ATOM 1091 C CA . LYS B 1 18 ? -2.807 -20.688 -10.125 1 97.56 18 LYS B CA 1
ATOM 1092 C C . LYS B 1 18 ? -3.576 -19.562 -9.4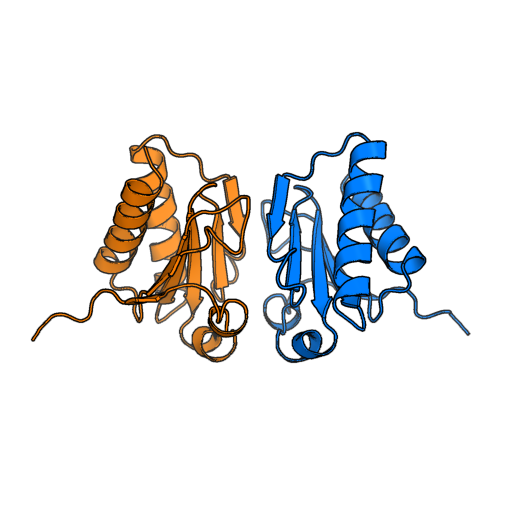38 1 97.56 18 LYS B C 1
ATOM 1094 O O . LYS B 1 18 ? -4.648 -19.797 -8.875 1 97.56 18 LYS B O 1
ATOM 1099 N N . ALA B 1 19 ? -2.938 -18.453 -9.359 1 98.25 19 ALA B N 1
ATOM 1100 C CA . ALA B 1 19 ? -3.689 -17.281 -8.914 1 98.25 19 ALA B CA 1
ATOM 1101 C C . ALA B 1 19 ? -4.883 -17.016 -9.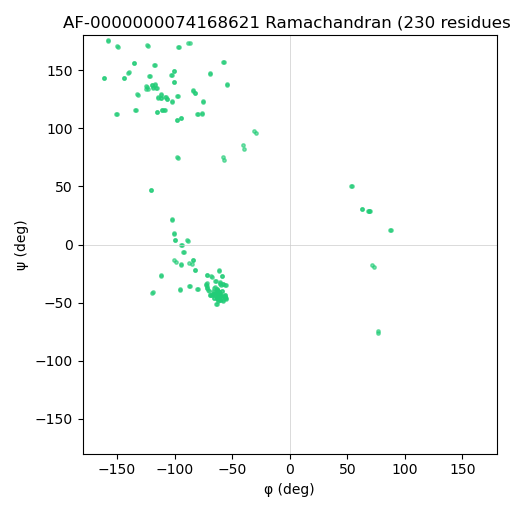828 1 98.25 19 ALA B C 1
ATOM 1103 O O . ALA B 1 19 ? -4.887 -17.438 -10.992 1 98.25 19 ALA B O 1
ATOM 1104 N N . GLU B 1 20 ? -5.871 -16.312 -9.289 1 97.38 20 GLU B N 1
ATOM 1105 C CA . GLU B 1 20 ? -7.082 -16.047 -10.062 1 97.38 20 GLU B CA 1
ATOM 1106 C C . GLU B 1 20 ? -7.277 -14.555 -10.297 1 97.38 20 GLU B C 1
ATOM 1108 O O . GLU B 1 20 ? -6.746 -13.734 -9.547 1 97.38 20 GLU B O 1
ATOM 1113 N N . ASP B 1 21 ? -8.016 -14.203 -11.406 1 95.88 21 ASP B N 1
ATOM 1114 C CA . ASP B 1 21 ? -8.375 -12.844 -11.789 1 95.88 21 ASP B CA 1
ATOM 1115 C C . ASP B 1 21 ? -7.137 -11.953 -11.875 1 95.88 21 ASP B C 1
ATOM 1117 O O . ASP B 1 21 ? -7.082 -10.891 -11.242 1 95.88 21 ASP B O 1
ATOM 1121 N N . ILE B 1 22 ? -6.168 -12.445 -12.586 1 97.81 22 ILE B N 1
ATOM 1122 C CA . ILE B 1 22 ? -4.914 -11.711 -12.742 1 97.81 22 ILE B CA 1
ATOM 1123 C C . ILE B 1 22 ? -5.109 -10.547 -13.711 1 97.81 22 ILE B C 1
ATOM 1125 O O . ILE B 1 22 ? -5.52 -10.75 -14.859 1 97.81 22 ILE B O 1
ATOM 1129 N N . ILE B 1 23 ? -4.812 -9.352 -13.234 1 97 23 ILE B N 1
ATOM 1130 C CA . ILE B 1 23 ? -4.871 -8.172 -14.094 1 97 23 ILE B CA 1
ATOM 1131 C C . ILE B 1 23 ? -3.629 -7.309 -13.875 1 97 23 ILE B C 1
ATOM 1133 O O . ILE B 1 23 ? -2.943 -7.445 -12.859 1 97 23 ILE B O 1
ATOM 1137 N N . SER B 1 24 ? -3.357 -6.57 -14.844 1 97.75 24 SER B N 1
ATOM 1138 C CA . SER B 1 24 ? -2.342 -5.535 -14.68 1 97.75 24 SER B CA 1
ATOM 1139 C C . SER B 1 24 ? -2.912 -4.152 -14.977 1 97.75 24 SER B C 1
ATOM 1141 O O . SER B 1 24 ? -3.826 -4.012 -15.789 1 97.75 24 SER B O 1
ATOM 1143 N N . LEU B 1 25 ? -2.455 -3.176 -14.273 1 96.25 25 LEU B N 1
ATOM 1144 C CA . LEU B 1 25 ? -2.77 -1.771 -14.5 1 96.25 25 LEU B CA 1
ATOM 1145 C C . LEU B 1 25 ? -1.541 -1.012 -14.992 1 96.25 25 LEU B C 1
ATOM 1147 O O . LEU B 1 25 ? -0.468 -1.107 -14.391 1 96.25 25 LEU B O 1
ATOM 1151 N N . ASN B 1 26 ? -1.648 -0.332 -16.094 1 96.81 26 ASN B N 1
ATOM 1152 C CA . ASN B 1 26 ? -0.601 0.582 -16.547 1 96.81 26 ASN B CA 1
ATOM 1153 C C . ASN B 1 26 ? -0.62 1.884 -15.742 1 96.81 26 ASN B C 1
ATOM 1155 O O . ASN B 1 26 ? -1.528 2.701 -15.906 1 96.81 26 ASN B O 1
ATOM 1159 N N . MET B 1 27 ? 0.438 2.113 -14.938 1 93.81 27 MET B N 1
ATOM 1160 C CA . MET B 1 27 ? 0.437 3.197 -13.961 1 93.81 27 MET B CA 1
ATOM 1161 C C . MET B 1 27 ? 1.207 4.406 -14.484 1 93.81 27 MET B C 1
ATOM 1163 O O . MET B 1 27 ? 1.403 5.383 -13.758 1 93.81 27 MET B O 1
ATOM 1167 N N . ASN B 1 28 ? 1.696 4.43 -15.672 1 90.75 28 ASN B N 1
ATOM 1168 C CA . ASN B 1 28 ? 2.594 5.438 -16.219 1 90.75 28 ASN B CA 1
ATOM 1169 C C . ASN B 1 28 ? 1.977 6.832 -16.156 1 90.75 28 ASN B C 1
ATOM 1171 O O . ASN B 1 28 ? 2.686 7.82 -15.961 1 90.75 28 ASN B O 1
ATOM 1175 N N . GLU B 1 29 ? 0.732 7.008 -16.297 1 86 29 GLU B N 1
ATOM 1176 C CA . GLU B 1 29 ? 0.103 8.328 -16.266 1 86 29 GLU B CA 1
ATOM 1177 C C . GLU B 1 29 ? -0.384 8.672 -14.859 1 86 29 GLU B C 1
ATOM 1179 O O . GLU B 1 29 ? -0.879 9.781 -14.617 1 86 29 GLU B O 1
ATOM 1184 N N . ILE B 1 30 ? -0.193 7.793 -13.953 1 84.81 30 ILE B N 1
ATOM 1185 C CA . ILE B 1 30 ? -0.784 7.938 -12.625 1 84.81 30 ILE B CA 1
ATOM 1186 C C . ILE B 1 30 ? 0.32 8.008 -11.57 1 84.81 30 ILE B C 1
ATOM 1188 O O . ILE B 1 30 ? 0.253 8.828 -10.648 1 84.81 30 ILE B O 1
ATOM 1192 N N . SER B 1 31 ? 1.306 7.188 -11.758 1 86.56 31 SER B N 1
ATOM 1193 C CA . SER B 1 31 ? 2.381 7.078 -10.781 1 86.56 31 SER B CA 1
ATOM 1194 C C . SER B 1 31 ? 3.73 7.43 -11.398 1 86.56 31 SER B C 1
ATOM 1196 O O . SER B 1 31 ? 4.039 6.992 -12.508 1 86.56 31 SER B O 1
ATOM 1198 N N . ASP B 1 32 ? 4.5 8.203 -10.609 1 84 32 ASP B N 1
ATOM 1199 C CA . ASP B 1 32 ? 5.836 8.562 -11.078 1 84 32 ASP B CA 1
ATOM 1200 C C . ASP B 1 32 ? 6.844 7.465 -10.75 1 84 32 ASP B C 1
ATOM 1202 O O . ASP B 1 32 ? 7.938 7.43 -11.312 1 84 32 ASP B O 1
ATOM 1206 N N . MET B 1 33 ? 6.438 6.551 -9.891 1 87 33 MET B N 1
ATOM 1207 C CA . MET B 1 33 ? 7.438 5.645 -9.336 1 87 33 MET B CA 1
ATOM 1208 C C . MET B 1 33 ? 7.223 4.223 -9.844 1 87 33 MET B C 1
ATOM 1210 O O . MET B 1 33 ? 8.148 3.404 -9.812 1 87 33 MET B O 1
ATOM 1214 N N . THR B 1 34 ? 6.039 3.877 -10.195 1 93.75 34 THR B N 1
ATOM 1215 C CA . THR B 1 34 ? 5.703 2.506 -10.562 1 93.75 34 THR B CA 1
ATOM 1216 C C . THR B 1 34 ? 5.078 2.457 -11.953 1 93.75 34 THR B C 1
ATOM 1218 O O . THR B 1 34 ? 4.164 3.227 -12.258 1 93.75 34 THR B O 1
ATOM 1221 N N . ASP B 1 35 ? 5.496 1.539 -12.828 1 96.25 35 ASP B N 1
ATOM 1222 C CA . ASP B 1 35 ? 5.016 1.426 -14.203 1 96.25 35 ASP B CA 1
ATOM 1223 C C . ASP B 1 35 ? 3.764 0.553 -14.273 1 96.25 35 ASP B C 1
ATOM 1225 O O . ASP B 1 35 ? 2.854 0.828 -15.062 1 96.25 35 ASP B O 1
ATOM 1229 N N . TYR B 1 36 ? 3.756 -0.515 -13.375 1 97.25 36 TYR B N 1
ATOM 1230 C CA . TYR B 1 36 ? 2.627 -1.436 -13.445 1 97.25 36 TYR B CA 1
ATOM 1231 C C . TYR B 1 36 ? 2.232 -1.921 -12.055 1 97.25 36 TYR B C 1
ATOM 1233 O O . TYR B 1 36 ? 3.094 -2.17 -11.211 1 97.25 36 TYR B O 1
ATOM 1241 N N . PHE B 1 37 ? 0.959 -2.066 -11.898 1 96.62 37 PHE B N 1
ATOM 1242 C CA . PHE B 1 37 ? 0.434 -2.934 -10.852 1 96.62 37 PHE B CA 1
ATOM 1243 C C . PHE B 1 37 ? 0.015 -4.281 -11.43 1 96.62 37 PHE B C 1
ATOM 1245 O O . PHE B 1 37 ? -0.536 -4.352 -12.531 1 96.62 37 PHE B O 1
ATOM 1252 N N . VAL B 1 38 ? 0.306 -5.27 -10.703 1 97.75 38 VAL B N 1
ATOM 1253 C CA . VAL B 1 38 ? -0.275 -6.59 -10.938 1 97.75 38 VAL B CA 1
ATOM 1254 C C . VAL B 1 38 ? -1.164 -6.98 -9.758 1 97.75 38 VAL B C 1
ATOM 1256 O O . VAL B 1 38 ? -0.752 -6.875 -8.602 1 97.75 38 VAL B O 1
ATOM 1259 N N . VAL B 1 39 ? -2.379 -7.34 -10.078 1 97.06 39 VAL B N 1
ATOM 1260 C CA . VAL B 1 39 ? -3.332 -7.68 -9.031 1 97.06 39 VAL B CA 1
ATOM 1261 C C . VAL B 1 39 ? -3.896 -9.078 -9.281 1 97.06 39 VAL B C 1
ATOM 1263 O O . VAL B 1 39 ? -4.25 -9.422 -10.406 1 97.06 39 VAL B O 1
ATOM 1266 N N . CYS B 1 40 ? -3.979 -9.852 -8.242 1 97.75 40 CYS B N 1
ATOM 1267 C CA . CYS B 1 40 ? -4.562 -11.188 -8.305 1 97.75 40 CYS B CA 1
ATOM 1268 C C . CYS B 1 40 ? -5.023 -11.648 -6.93 1 97.75 40 CYS B C 1
ATOM 1270 O O . CYS B 1 40 ? -4.941 -10.891 -5.957 1 97.75 40 CYS B O 1
ATOM 1272 N N . HIS B 1 41 ? -5.68 -12.859 -6.883 1 97.69 41 HIS B N 1
ATOM 1273 C CA . HIS B 1 41 ? -6.023 -13.359 -5.559 1 97.69 41 HIS B CA 1
ATOM 1274 C C . HIS B 1 41 ? -5.801 -14.867 -5.465 1 97.69 41 HIS B C 1
ATOM 1276 O O . HIS B 1 41 ? -5.73 -15.555 -6.488 1 97.69 41 HIS B O 1
ATOM 1282 N N . GLY B 1 42 ? -5.449 -15.312 -4.301 1 97.94 42 GLY B N 1
ATOM 1283 C CA . GLY B 1 42 ? -5.473 -16.719 -3.939 1 97.94 42 GLY B CA 1
ATOM 1284 C C . GLY B 1 42 ? -6.73 -17.125 -3.195 1 97.94 42 GLY B C 1
ATOM 1285 O O . GLY B 1 42 ? -7.453 -16.266 -2.674 1 97.94 42 GLY B O 1
ATOM 1286 N N . ASN B 1 43 ? -6.922 -18.391 -3.016 1 97.5 43 ASN B N 1
ATOM 1287 C CA . ASN B 1 43 ? -8.188 -18.891 -2.482 1 97.5 43 ASN B CA 1
ATOM 1288 C C . ASN B 1 43 ? -8.086 -19.188 -0.991 1 97.5 43 ASN B C 1
ATOM 1290 O O . ASN B 1 43 ? -9.102 -19.422 -0.33 1 97.5 43 ASN B O 1
ATOM 1294 N N . ASN B 1 44 ? -6.938 -19.266 -0.491 1 97.69 44 ASN B N 1
ATOM 1295 C CA . ASN B 1 44 ? -6.676 -19.438 0.935 1 97.69 44 ASN B CA 1
ATOM 1296 C C . ASN B 1 44 ? -5.359 -18.781 1.339 1 97.69 44 ASN B C 1
ATOM 1298 O O . ASN B 1 44 ? -4.586 -18.344 0.481 1 97.69 44 ASN B O 1
ATOM 1302 N N . GLU B 1 45 ? -5.156 -18.719 2.631 1 97.12 45 GLU B N 1
ATOM 1303 C CA . GLU B 1 45 ? -3.99 -18 3.145 1 97.12 45 GLU B CA 1
ATOM 1304 C C . GLU B 1 45 ? -2.695 -18.641 2.658 1 97.12 45 GLU B C 1
ATOM 1306 O O . GLU B 1 45 ? -1.742 -17.953 2.307 1 97.12 45 GLU B O 1
ATOM 1311 N N . ARG B 1 46 ? -2.73 -19.922 2.664 1 98.19 46 ARG B N 1
ATOM 1312 C CA . ARG B 1 46 ? -1.54 -20.656 2.234 1 98.19 46 ARG B CA 1
ATOM 1313 C C . ARG B 1 46 ? -1.191 -20.328 0.787 1 98.19 46 ARG B C 1
ATOM 1315 O O . ARG B 1 46 ? -0.025 -20.094 0.46 1 98.19 46 ARG B O 1
ATOM 1322 N N . GLN B 1 47 ? -2.17 -20.328 -0.075 1 98.44 47 GLN B N 1
ATOM 1323 C CA . GLN B 1 47 ? -1.947 -20 -1.482 1 98.44 47 GLN B CA 1
ATOM 1324 C C . GLN B 1 47 ? -1.504 -18.562 -1.658 1 98.44 47 GLN B C 1
ATOM 1326 O O . GLN B 1 47 ? -0.624 -18.266 -2.471 1 98.44 47 GLN B O 1
ATOM 1331 N N . VAL B 1 48 ? -2.117 -17.656 -0.973 1 98.31 48 VAL B N 1
ATOM 1332 C CA . VAL B 1 48 ? -1.75 -16.25 -1.027 1 98.31 48 VAL B CA 1
ATOM 1333 C C . VAL B 1 48 ? -0.27 -16.078 -0.688 1 98.31 48 VAL B C 1
ATOM 1335 O O . VAL B 1 48 ? 0.473 -15.422 -1.418 1 98.31 48 VAL B O 1
ATOM 1338 N N . GLN B 1 49 ? 0.169 -16.75 0.381 1 98.25 49 GLN B N 1
ATOM 1339 C CA . GLN B 1 49 ? 1.564 -16.688 0.802 1 98.25 49 GLN B CA 1
ATOM 1340 C C . GLN B 1 49 ? 2.48 -17.344 -0.23 1 98.25 49 GLN B C 1
ATOM 1342 O O . GLN B 1 49 ? 3.574 -16.844 -0.501 1 98.25 49 GLN B O 1
ATOM 1347 N N . SER B 1 50 ? 2.023 -18.453 -0.77 1 98.69 50 SER B N 1
ATOM 1348 C CA . SER B 1 50 ? 2.828 -19.172 -1.749 1 98.69 50 SER B CA 1
ATOM 1349 C C . SER B 1 50 ? 3.066 -18.344 -2.998 1 98.69 50 SER B C 1
ATOM 1351 O O . SER B 1 50 ? 4.164 -18.344 -3.562 1 98.69 50 SER B O 1
ATOM 1353 N N . ILE B 1 51 ? 2.066 -17.609 -3.445 1 98.56 51 ILE B N 1
ATOM 1354 C CA . ILE B 1 51 ? 2.188 -16.719 -4.602 1 98.56 51 ILE B CA 1
ATOM 1355 C C . ILE B 1 51 ? 3.221 -15.633 -4.312 1 98.56 51 ILE B C 1
ATOM 1357 O O . ILE B 1 51 ? 4.141 -15.422 -5.105 1 98.56 51 ILE B O 1
ATOM 1361 N N . ALA B 1 52 ? 3.084 -15.031 -3.186 1 98.44 52 ALA B N 1
ATOM 1362 C CA . ALA B 1 52 ? 3.984 -13.953 -2.803 1 98.44 52 ALA B CA 1
ATOM 1363 C C . ALA B 1 52 ? 5.426 -14.438 -2.705 1 98.44 52 ALA B C 1
ATOM 1365 O O . ALA B 1 52 ? 6.344 -13.797 -3.213 1 98.44 52 ALA B O 1
ATOM 1366 N N . ARG B 1 53 ? 5.574 -15.57 -2.057 1 98 53 ARG B N 1
ATOM 1367 C CA . ARG B 1 53 ? 6.906 -16.141 -1.906 1 98 53 ARG B CA 1
ATOM 1368 C C . ARG B 1 53 ? 7.52 -16.469 -3.264 1 98 53 ARG B C 1
ATOM 1370 O O . ARG B 1 53 ? 8.711 -16.25 -3.484 1 98 53 ARG B O 1
ATOM 1377 N N . SER B 1 54 ? 6.734 -16.984 -4.113 1 98.62 54 SER B N 1
ATOM 1378 C CA . SER B 1 54 ? 7.219 -17.344 -5.441 1 98.62 54 SER B CA 1
ATOM 1379 C C . SER B 1 54 ? 7.641 -16.109 -6.227 1 98.62 54 SER B C 1
ATOM 1381 O O . SER B 1 54 ? 8.648 -16.125 -6.934 1 98.62 54 SER B O 1
ATOM 1383 N N . VAL B 1 55 ? 6.863 -15.039 -6.164 1 98.44 55 VAL B N 1
ATOM 1384 C CA . VAL B 1 55 ? 7.23 -13.781 -6.809 1 98.44 55 VAL B CA 1
ATOM 1385 C C . VAL B 1 55 ? 8.594 -13.312 -6.301 1 98.44 55 VAL B C 1
ATOM 1387 O O . VAL B 1 55 ? 9.461 -12.938 -7.09 1 98.44 55 VAL B O 1
ATOM 1390 N N . LYS B 1 56 ? 8.758 -13.391 -5 1 97.38 56 LYS B N 1
ATOM 1391 C CA . LYS B 1 56 ? 10.023 -12.977 -4.391 1 97.38 56 LYS B CA 1
ATOM 1392 C C . LYS B 1 56 ? 11.18 -13.852 -4.871 1 97.38 56 LYS B C 1
ATOM 1394 O O . LYS B 1 56 ? 12.234 -13.336 -5.254 1 97.38 56 LYS B O 1
ATOM 1399 N N . GLU B 1 57 ? 10.992 -15.164 -4.879 1 97.81 57 GLU B N 1
ATOM 1400 C CA . GLU B 1 57 ? 12.031 -16.109 -5.281 1 97.81 57 GLU B CA 1
ATOM 1401 C C . GLU B 1 57 ? 12.438 -15.898 -6.734 1 97.81 57 GLU B C 1
ATOM 1403 O O . GLU B 1 57 ? 13.625 -15.859 -7.055 1 97.81 57 GLU B O 1
ATOM 1408 N N . VAL B 1 58 ? 11.469 -15.734 -7.559 1 97.69 58 VAL B N 1
ATOM 1409 C CA . VAL B 1 58 ? 11.742 -15.562 -8.984 1 97.69 58 VAL B CA 1
ATOM 1410 C C . VAL B 1 58 ? 12.391 -14.203 -9.227 1 97.69 58 VAL B C 1
ATOM 1412 O O . VAL B 1 58 ? 13.297 -14.086 -10.055 1 97.69 58 VAL B O 1
ATOM 1415 N N . ALA B 1 59 ? 11.945 -13.164 -8.547 1 96.19 59 ALA B N 1
ATOM 1416 C CA . ALA B 1 59 ? 12.594 -11.852 -8.641 1 96.19 59 ALA B CA 1
ATOM 1417 C C . ALA B 1 59 ? 14.07 -11.953 -8.289 1 96.19 59 ALA B C 1
ATOM 1419 O O . ALA B 1 59 ? 14.922 -11.43 -9.008 1 96.19 59 ALA B O 1
ATOM 1420 N N . HIS B 1 60 ? 14.336 -12.664 -7.211 1 95.94 60 HIS B N 1
ATOM 1421 C CA . HIS B 1 60 ? 15.719 -12.836 -6.773 1 95.94 60 HIS B CA 1
ATOM 1422 C C . HIS B 1 60 ? 16.547 -13.578 -7.816 1 95.94 60 HIS B C 1
ATOM 1424 O O . HIS B 1 60 ? 17.703 -13.242 -8.047 1 95.94 60 HIS B O 1
ATOM 1430 N N . LYS B 1 61 ? 15.969 -14.586 -8.414 1 96.62 61 LYS B N 1
ATOM 1431 C CA . LYS B 1 61 ? 16.641 -15.352 -9.461 1 96.62 61 LYS B CA 1
ATOM 1432 C C . LYS B 1 61 ? 17.031 -14.453 -10.633 1 96.62 61 LYS B C 1
ATOM 1434 O O . LYS B 1 61 ? 18 -14.727 -11.336 1 96.62 61 LYS B O 1
ATOM 1439 N N . HIS B 1 62 ? 16.281 -13.406 -10.789 1 95.81 62 HIS B N 1
ATOM 1440 C CA . HIS B 1 62 ?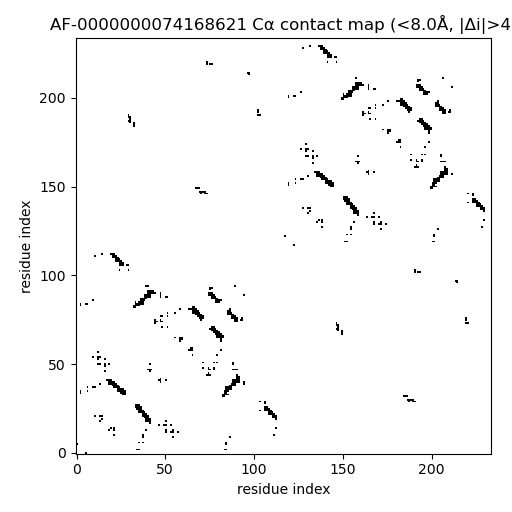 16.562 -12.477 -11.883 1 95.81 62 HIS B CA 1
ATOM 1441 C C . HIS B 1 62 ? 17.312 -11.25 -11.375 1 95.81 62 HIS B C 1
ATOM 1443 O O . HIS B 1 62 ? 17.328 -10.211 -12.039 1 95.81 62 HIS B O 1
ATOM 1449 N N . ASP B 1 63 ? 17.766 -11.312 -10.109 1 95.38 63 ASP B N 1
ATOM 1450 C CA . ASP B 1 63 ? 18.578 -10.289 -9.469 1 95.38 63 ASP B CA 1
ATOM 1451 C C . ASP B 1 63 ? 17.781 -9.008 -9.242 1 95.38 63 ASP B C 1
ATOM 1453 O O . ASP B 1 63 ? 18.312 -7.906 -9.414 1 95.38 63 ASP B O 1
ATOM 1457 N N . ILE B 1 64 ? 16.531 -9.195 -9.078 1 95.06 64 ILE B N 1
ATOM 1458 C CA . ILE B 1 64 ? 15.656 -8.078 -8.719 1 95.06 64 ILE B CA 1
ATOM 1459 C C . ILE B 1 64 ? 15.422 -8.07 -7.211 1 95.06 64 ILE B C 1
ATOM 1461 O O . ILE B 1 64 ? 15.008 -9.078 -6.637 1 95.06 64 ILE B O 1
ATOM 1465 N N . ASP B 1 65 ? 15.672 -6.918 -6.66 1 93 65 ASP B N 1
ATOM 1466 C CA . ASP B 1 65 ? 15.484 -6.797 -5.215 1 93 65 ASP B CA 1
ATOM 1467 C C . ASP B 1 65 ? 14.023 -6.504 -4.879 1 93 65 ASP B C 1
ATOM 1469 O O . ASP B 1 65 ? 13.406 -5.625 -5.484 1 93 65 ASP B O 1
ATOM 1473 N N . VAL B 1 66 ? 13.516 -7.238 -3.945 1 93.88 66 VAL B N 1
ATOM 1474 C CA . VAL B 1 66 ? 12.211 -6.91 -3.369 1 93.88 66 VAL B CA 1
ATOM 1475 C C . VAL B 1 66 ? 12.367 -5.789 -2.346 1 93.88 66 VAL B C 1
ATOM 1477 O O . VAL B 1 66 ? 12.953 -5.988 -1.28 1 93.88 66 VAL B O 1
ATOM 1480 N N . LYS B 1 67 ? 11.828 -4.664 -2.676 1 90.56 67 LYS B N 1
ATOM 1481 C CA . LYS B 1 67 ? 12 -3.49 -1.822 1 90.56 67 LYS B CA 1
ATOM 1482 C C . LYS B 1 67 ? 11.18 -3.617 -0.542 1 90.56 67 LYS B C 1
ATOM 1484 O O . LYS B 1 67 ? 11.586 -3.129 0.514 1 90.56 67 LYS B O 1
ATOM 1489 N N . ARG B 1 68 ? 9.992 -4.273 -0.72 1 89.94 68 ARG B N 1
ATOM 1490 C CA . ARG B 1 68 ? 9.086 -4.387 0.418 1 89.94 68 ARG B CA 1
ATOM 1491 C C . ARG B 1 68 ? 8.062 -5.5 0.195 1 89.94 68 ARG B C 1
ATOM 1493 O O . ARG B 1 68 ? 7.621 -5.723 -0.933 1 89.94 68 ARG B O 1
ATOM 1500 N N . MET B 1 69 ? 7.754 -6.18 1.259 1 92.62 69 MET B N 1
ATOM 1501 C CA . MET B 1 69 ? 6.648 -7.137 1.281 1 92.62 69 MET B CA 1
ATOM 1502 C C . MET B 1 69 ? 5.797 -6.949 2.531 1 92.62 69 MET B C 1
ATOM 1504 O O . MET B 1 69 ? 6.258 -7.203 3.646 1 92.62 69 MET B O 1
ATOM 1508 N N . GLU B 1 70 ? 4.582 -6.578 2.34 1 90.06 70 GLU B N 1
ATOM 1509 C CA . GLU B 1 70 ? 3.693 -6.227 3.443 1 90.06 70 GLU B CA 1
ATOM 1510 C C . GLU B 1 70 ? 2.498 -7.176 3.512 1 90.06 70 GLU B C 1
ATOM 1512 O O . GLU B 1 70 ? 1.928 -7.539 2.482 1 90.06 70 GLU B O 1
ATOM 1517 N N . GLY B 1 71 ? 2.188 -7.555 4.742 1 90.56 71 GLY B N 1
ATOM 1518 C CA . GLY B 1 71 ? 0.963 -8.312 4.949 1 90.56 71 GLY B CA 1
ATOM 1519 C C . GLY B 1 71 ? 1.153 -9.812 4.793 1 90.56 71 GLY B C 1
ATOM 1520 O O . GLY B 1 71 ? 0.179 -10.555 4.672 1 90.56 71 GLY B O 1
ATOM 1521 N N . TYR B 1 72 ? 2.4 -10.211 4.75 1 92.69 72 TYR B N 1
ATOM 1522 C CA . TYR B 1 72 ? 2.699 -11.617 4.48 1 92.69 72 TYR B CA 1
ATOM 1523 C C . TYR B 1 72 ? 2.098 -12.516 5.551 1 92.69 72 TYR B C 1
ATOM 1525 O O . TYR B 1 72 ? 1.462 -13.523 5.234 1 92.69 72 TYR B O 1
ATOM 1533 N N . GLN B 1 73 ? 2.189 -12.141 6.781 1 88.56 73 GLN B N 1
ATOM 1534 C CA . GLN B 1 73 ? 1.751 -12.984 7.891 1 88.56 73 GLN B CA 1
ATOM 1535 C C . GLN B 1 73 ? 0.231 -13.117 7.914 1 88.56 73 GLN B C 1
ATOM 1537 O O . GLN B 1 73 ? -0.3 -14.219 8.078 1 88.56 73 GLN B O 1
ATOM 1542 N N . GLU B 1 74 ? -0.465 -12.031 7.715 1 89.19 74 GLU B N 1
ATOM 1543 C CA . GLU B 1 74 ? -1.924 -12.055 7.758 1 89.19 74 GLU B CA 1
ATOM 1544 C C . GLU B 1 74 ? -2.5 -12.758 6.531 1 89.19 74 GLU B C 1
ATOM 1546 O O . GLU B 1 74 ? -3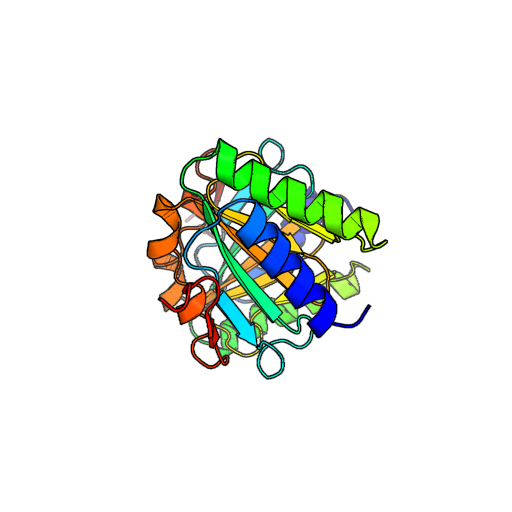.561 -13.383 6.609 1 89.19 74 GLU B O 1
ATOM 1551 N N . ALA B 1 75 ? -1.867 -12.547 5.41 1 94 75 ALA B N 1
ATOM 1552 C CA . ALA B 1 75 ? -2.189 -13.227 4.156 1 94 75 ALA B CA 1
ATOM 1553 C C . ALA B 1 75 ? -3.604 -12.891 3.695 1 94 75 ALA B C 1
ATOM 1555 O O . ALA B 1 75 ? -4.301 -13.734 3.131 1 94 75 ALA B O 1
ATOM 1556 N N . ARG B 1 76 ? -4.059 -11.688 4.023 1 92.25 76 ARG B N 1
ATOM 1557 C CA . ARG B 1 76 ? -5.316 -11.172 3.494 1 92.25 76 ARG B CA 1
ATOM 1558 C C . ARG B 1 76 ? -5.082 -10.305 2.264 1 92.25 76 ARG B C 1
ATOM 1560 O O . ARG B 1 76 ? -5.875 -10.32 1.321 1 92.25 76 ARG B O 1
ATOM 1567 N N . TRP B 1 77 ? -4.059 -9.539 2.252 1 94 77 TRP B N 1
ATOM 1568 C CA . TRP B 1 77 ? -3.527 -8.68 1.196 1 94 77 TRP B CA 1
ATOM 1569 C C . TRP B 1 77 ? -2.016 -8.531 1.324 1 94 77 TRP B C 1
ATOM 1571 O O . TRP B 1 77 ? -1.525 -7.91 2.271 1 94 77 TRP B O 1
ATOM 1581 N N . ILE B 1 78 ? -1.322 -9.078 0.38 1 95.75 78 ILE B N 1
ATOM 1582 C CA . ILE B 1 78 ? 0.131 -8.953 0.392 1 95.75 78 ILE B CA 1
ATOM 1583 C C . ILE B 1 78 ? 0.58 -8 -0.71 1 95.75 78 ILE B C 1
ATOM 1585 O O . ILE B 1 78 ? 0.179 -8.141 -1.867 1 95.75 78 ILE B O 1
ATOM 1589 N N . LEU B 1 79 ? 1.373 -7 -0.345 1 95 79 LEU B N 1
ATOM 1590 C CA . LEU B 1 79 ? 1.995 -6.062 -1.276 1 95 79 LEU B CA 1
ATOM 1591 C C . LEU B 1 79 ? 3.465 -6.406 -1.49 1 95 79 LEU B C 1
ATOM 1593 O O . LEU B 1 79 ? 4.215 -6.582 -0.525 1 95 79 LEU B O 1
ATOM 1597 N N . ILE B 1 80 ? 3.832 -6.621 -2.719 1 97 80 ILE B N 1
ATOM 1598 C CA . ILE B 1 80 ? 5.227 -6.859 -3.072 1 97 80 ILE B CA 1
ATOM 1599 C C . ILE B 1 80 ? 5.734 -5.727 -3.963 1 97 80 ILE B C 1
ATOM 1601 O O . ILE B 1 80 ? 5.328 -5.609 -5.121 1 97 80 ILE B O 1
ATOM 1605 N N . ASP B 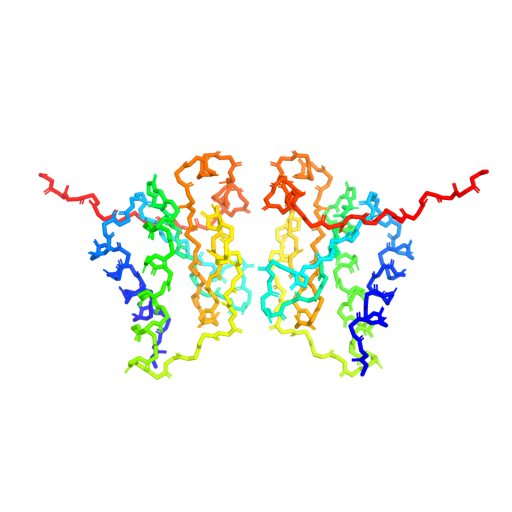1 81 ? 6.672 -4.953 -3.479 1 95.94 81 ASP B N 1
ATOM 1606 C CA . ASP B 1 81 ? 7.246 -3.838 -4.223 1 95.94 81 ASP B CA 1
ATOM 1607 C C . ASP B 1 81 ? 8.523 -4.258 -4.945 1 95.94 81 ASP B C 1
ATOM 1609 O O . ASP B 1 81 ? 9.562 -4.465 -4.316 1 95.94 81 ASP B O 1
ATOM 1613 N N . LEU B 1 82 ? 8.414 -4.336 -6.215 1 96.06 82 LEU B N 1
ATOM 1614 C CA . LEU B 1 82 ? 9.57 -4.645 -7.051 1 96.06 82 LEU B CA 1
ATOM 1615 C C . LEU B 1 82 ? 10.109 -3.383 -7.719 1 96.06 82 LEU B C 1
ATOM 1617 O O . LEU B 1 82 ? 10.75 -3.459 -8.773 1 96.06 82 LEU B O 1
ATOM 1621 N N . ALA B 1 83 ? 9.805 -2.268 -7.152 1 92.75 83 ALA B N 1
ATOM 1622 C CA . ALA B 1 83 ? 10.188 -0.932 -7.598 1 92.75 83 ALA B CA 1
ATOM 1623 C C . ALA B 1 83 ? 9.336 -0.487 -8.789 1 92.75 83 ALA B C 1
ATOM 1625 O O . ALA B 1 83 ? 8.312 0.177 -8.617 1 92.75 83 ALA B O 1
ATOM 1626 N N . ASN B 1 84 ? 9.547 -1.017 -10.016 1 94.25 84 ASN B N 1
ATOM 1627 C CA . ASN B 1 84 ? 8.836 -0.571 -11.211 1 94.25 84 ASN B CA 1
ATOM 1628 C C . ASN B 1 84 ? 7.523 -1.324 -11.391 1 94.25 84 ASN B C 1
ATOM 1630 O O . ASN B 1 84 ? 6.668 -0.904 -12.172 1 94.25 84 ASN B O 1
ATOM 1634 N N . VAL B 1 85 ? 7.391 -2.422 -10.695 1 97.19 85 VAL B N 1
ATOM 1635 C CA . VAL B 1 85 ? 6.168 -3.217 -10.688 1 97.19 85 VAL B CA 1
ATOM 1636 C C . VAL B 1 85 ? 5.777 -3.555 -9.25 1 97.19 85 VAL B C 1
ATOM 1638 O O . VAL B 1 85 ? 6.613 -4 -8.461 1 97.19 85 VAL B O 1
ATOM 1641 N N . VAL B 1 86 ? 4.551 -3.287 -8.898 1 96.94 86 VAL B N 1
ATOM 1642 C CA . VAL B 1 86 ? 4.035 -3.672 -7.594 1 96.94 86 VAL B CA 1
ATOM 1643 C C . VAL B 1 86 ? 2.98 -4.766 -7.75 1 96.94 86 VAL B C 1
ATOM 1645 O O . VAL B 1 86 ? 2.059 -4.633 -8.562 1 96.94 86 VAL B O 1
ATOM 1648 N N . VAL B 1 87 ? 3.148 -5.816 -6.996 1 98.12 87 VAL B N 1
ATOM 1649 C CA . VAL B 1 87 ? 2.229 -6.949 -7.07 1 98.12 87 VAL B CA 1
ATOM 1650 C C . VAL B 1 87 ? 1.343 -6.977 -5.828 1 98.12 87 VAL B C 1
ATOM 1652 O O . VAL B 1 87 ? 1.84 -6.898 -4.699 1 98.12 87 VAL B O 1
ATOM 1655 N N . HIS B 1 88 ? 0.106 -6.996 -6.043 1 96.81 88 HIS B N 1
ATOM 1656 C CA . HIS B 1 88 ? -0.897 -7.125 -4.992 1 96.81 88 HIS B CA 1
ATOM 1657 C C . HIS B 1 88 ? -1.569 -8.492 -5.031 1 96.81 88 HIS B C 1
ATOM 1659 O O . HIS B 1 88 ? -2.289 -8.805 -5.984 1 96.81 88 HIS B O 1
ATOM 1665 N N . VAL B 1 89 ? -1.387 -9.242 -4.016 1 97.81 89 VAL B N 1
ATOM 1666 C CA . VAL B 1 89 ? -2.006 -10.562 -3.912 1 97.81 89 VAL B CA 1
ATOM 1667 C C . VAL B 1 89 ? -3.07 -10.547 -2.818 1 97.81 89 VAL B C 1
ATOM 1669 O O . VAL B 1 89 ? -2.748 -10.461 -1.631 1 97.81 89 VAL B O 1
ATOM 1672 N N . PHE B 1 90 ? -4.27 -10.742 -3.186 1 96.62 90 PHE B N 1
ATOM 1673 C CA . PHE B 1 90 ? -5.375 -10.727 -2.236 1 96.62 90 PHE B CA 1
ATOM 1674 C C . PHE B 1 90 ? -5.797 -12.148 -1.87 1 96.62 90 PHE B C 1
ATOM 1676 O O . PHE B 1 90 ? -5.598 -13.078 -2.652 1 96.62 90 PHE B O 1
ATOM 1683 N N . HIS B 1 91 ? -6.254 -12.219 -0.683 1 96.69 91 HIS B N 1
ATOM 1684 C CA . HIS B 1 91 ? -7.16 -13.328 -0.414 1 96.69 91 HIS B CA 1
ATOM 1685 C C . HIS B 1 91 ? -8.484 -13.148 -1.149 1 96.69 91 HIS B C 1
ATOM 1687 O O . HIS B 1 91 ? -9 -12.031 -1.25 1 96.69 91 HIS B O 1
ATOM 1693 N N . LYS B 1 92 ? -9.07 -14.188 -1.542 1 96.25 92 LYS B N 1
ATOM 1694 C CA . LYS B 1 92 ? -10.289 -14.133 -2.338 1 96.25 92 LYS B CA 1
ATOM 1695 C C . LYS B 1 92 ? -11.375 -13.328 -1.623 1 96.25 92 LYS B C 1
ATOM 1697 O O . LYS B 1 92 ? -12.125 -12.586 -2.258 1 96.25 92 LYS B O 1
ATOM 1702 N N . ASP B 1 93 ? -11.445 -13.391 -0.32 1 93.62 93 ASP B N 1
ATOM 1703 C CA . ASP B 1 93 ? -12.484 -12.727 0.463 1 93.62 93 ASP B CA 1
ATOM 1704 C C . ASP B 1 93 ? -12.281 -11.219 0.478 1 93.62 93 ASP B C 1
ATOM 1706 O O . ASP B 1 93 ? -13.234 -10.461 0.688 1 93.62 93 ASP B O 1
ATOM 1710 N N . GLU B 1 94 ? -11.062 -10.797 0.303 1 90.75 94 GLU B N 1
ATOM 1711 C CA . GLU B 1 94 ? -10.742 -9.375 0.373 1 90.75 94 GLU B CA 1
ATOM 1712 C C . GLU B 1 94 ? -10.75 -8.742 -1.016 1 90.75 94 GLU B C 1
ATOM 1714 O O . GLU B 1 94 ? -10.852 -7.52 -1.145 1 90.75 94 GLU B O 1
ATOM 1719 N N . ARG B 1 95 ? -10.688 -9.586 -2.004 1 88.94 95 ARG B N 1
ATOM 1720 C CA . ARG B 1 95 ? -10.508 -9.109 -3.369 1 88.94 95 ARG B CA 1
ATOM 1721 C C . ARG B 1 95 ? -11.641 -8.172 -3.777 1 88.94 95 ARG B C 1
ATOM 1723 O O . ARG B 1 95 ? -11.406 -7.148 -4.422 1 88.94 95 ARG B O 1
ATOM 1730 N N . SER B 1 96 ? -12.836 -8.492 -3.387 1 82.94 96 SER B N 1
ATOM 1731 C CA . SER B 1 96 ? -14 -7.707 -3.793 1 82.94 96 SER B CA 1
ATOM 1732 C C . SER B 1 96 ? -14.172 -6.477 -2.908 1 82.94 96 SER B C 1
ATOM 1734 O O . SER B 1 96 ? -14.828 -5.508 -3.303 1 82.94 96 SER B O 1
ATOM 1736 N N . TYR B 1 97 ? -13.578 -6.578 -1.72 1 77.5 97 TYR B N 1
ATOM 1737 C CA . TYR B 1 97 ? -13.734 -5.488 -0.761 1 77.5 97 TYR B CA 1
ATOM 1738 C C . TYR B 1 97 ? -12.781 -4.344 -1.081 1 77.5 97 TYR B C 1
ATOM 1740 O O . TYR B 1 97 ? -13.141 -3.172 -0.929 1 77.5 97 TYR B O 1
ATOM 1748 N N . TYR B 1 98 ? -11.664 -4.805 -1.475 1 73.38 98 TYR B N 1
ATOM 1749 C CA . TYR B 1 98 ? -10.672 -3.779 -1.8 1 73.38 98 TYR B CA 1
ATOM 1750 C C . TYR B 1 98 ? -10.641 -3.514 -3.301 1 73.38 98 TYR B C 1
ATOM 1752 O O . TYR B 1 98 ? -10.406 -4.43 -4.094 1 73.38 98 TYR B O 1
ATOM 1760 N N . ASN B 1 99 ? -11.164 -2.377 -3.621 1 74.56 99 ASN B N 1
ATOM 1761 C CA . ASN B 1 99 ? -11.273 -2.068 -5.043 1 74.56 99 ASN B CA 1
ATOM 1762 C C . ASN B 1 99 ? -10.117 -1.188 -5.512 1 74.56 99 ASN B C 1
ATOM 1764 O O . ASN B 1 99 ? -10.312 -0.005 -5.801 1 74.56 99 ASN B O 1
ATOM 1768 N N . LEU B 1 100 ? -9.016 -1.885 -5.633 1 79.88 100 LEU B N 1
ATOM 1769 C CA . LEU B 1 100 ? -7.84 -1.18 -6.121 1 79.88 100 LEU B CA 1
ATOM 1770 C C . LEU B 1 100 ? -8.086 -0.611 -7.516 1 79.88 100 LEU B C 1
ATOM 1772 O O . LEU B 1 100 ? -7.621 0.488 -7.832 1 79.88 100 LEU B O 1
ATOM 1776 N N . GLU B 1 101 ? -8.852 -1.355 -8.242 1 80.69 101 GLU B N 1
ATOM 1777 C CA . GLU B 1 101 ? -9.172 -0.916 -9.602 1 80.69 101 GLU B CA 1
ATOM 1778 C C . GLU B 1 101 ? -9.984 0.375 -9.586 1 80.69 101 GLU B C 1
ATOM 1780 O O . GLU B 1 101 ? -9.883 1.194 -10.5 1 80.69 101 GLU B O 1
ATOM 1785 N N . LYS B 1 102 ? -10.727 0.492 -8.578 1 82.88 102 LYS B N 1
ATOM 1786 C CA . LYS B 1 102 ? -11.523 1.714 -8.477 1 82.88 102 LYS B CA 1
ATOM 1787 C C . LYS B 1 102 ? -10.641 2.914 -8.133 1 82.88 102 LYS B C 1
ATOM 1789 O O . LYS B 1 102 ? -10.891 4.023 -8.602 1 82.88 102 LYS B O 1
ATOM 1794 N N . LEU B 1 103 ? -9.633 2.621 -7.348 1 81.75 103 LEU B N 1
ATOM 1795 C CA . LEU B 1 103 ? -8.703 3.686 -6.969 1 81.75 103 LEU B CA 1
ATOM 1796 C C . LEU B 1 103 ? -7.91 4.172 -8.18 1 81.75 103 LEU B C 1
ATOM 1798 O O . LEU B 1 103 ? -7.531 5.34 -8.242 1 81.75 103 LEU B O 1
ATOM 1802 N N . TYR B 1 104 ? -7.77 3.201 -9.117 1 86.81 104 TYR B N 1
ATOM 1803 C CA . TYR B 1 104 ? -6.996 3.512 -10.312 1 86.81 104 TYR B CA 1
ATOM 1804 C C . TYR B 1 104 ? -7.848 3.344 -11.562 1 86.81 104 TYR B C 1
ATOM 1806 O O . TYR B 1 104 ? -7.41 2.727 -12.539 1 86.81 104 TYR B O 1
ATOM 1814 N N . GLN B 1 105 ? -8.961 3.844 -11.531 1 80.06 105 GLN B N 1
ATOM 1815 C CA . GLN B 1 105 ? -9.969 3.656 -12.578 1 80.06 105 GLN B CA 1
ATOM 1816 C C . GLN B 1 105 ? -9.477 4.191 -13.914 1 80.06 105 GLN B C 1
ATOM 1818 O O . GLN B 1 105 ? -9.906 3.725 -14.977 1 80.06 105 GLN B O 1
ATOM 1823 N N . ASP B 1 106 ? -8.531 5.086 -13.961 1 84.75 106 ASP B N 1
ATOM 1824 C CA . ASP B 1 106 ? -8.086 5.719 -15.195 1 84.75 106 ASP B CA 1
ATOM 1825 C C . ASP B 1 106 ? -6.914 4.953 -15.805 1 84.75 106 ASP B C 1
ATOM 1827 O O . ASP B 1 106 ? -6.48 5.258 -16.922 1 84.75 106 ASP B O 1
ATOM 1831 N N . ALA B 1 107 ? -6.43 4 -15.117 1 91.44 107 ALA B N 1
ATOM 1832 C CA . ALA B 1 107 ? -5.301 3.227 -15.625 1 91.44 107 ALA B CA 1
ATOM 1833 C C . ALA B 1 107 ? -5.773 2.143 -16.594 1 91.44 107 ALA B C 1
ATOM 1835 O O . ALA B 1 107 ? -6.715 1.404 -16.297 1 91.44 107 ALA B O 1
ATOM 1836 N N . PRO B 1 108 ? -5.145 2.047 -17.797 1 95.38 108 PRO B N 1
ATOM 1837 C CA . PRO B 1 108 ? -5.457 0.921 -18.672 1 95.38 108 PRO B CA 1
ATOM 1838 C C . PRO B 1 108 ? -5.273 -0.433 -18 1 95.38 108 PRO B C 1
ATOM 1840 O O . PRO B 1 108 ? -4.281 -0.644 -17.297 1 95.38 108 PRO B O 1
ATOM 1843 N N . ILE B 1 109 ? -6.238 -1.306 -18.25 1 95.06 109 ILE B N 1
ATOM 1844 C CA . ILE B 1 109 ? -6.242 -2.602 -17.578 1 95.06 109 ILE B CA 1
ATOM 1845 C C . ILE B 1 109 ? -6.059 -3.715 -18.609 1 95.06 109 ILE B C 1
ATOM 1847 O O . ILE B 1 109 ? -6.633 -3.662 -19.688 1 95.06 109 ILE B O 1
ATOM 1851 N N . LYS B 1 110 ? -5.223 -4.613 -18.281 1 96.88 110 LYS B N 1
ATOM 1852 C CA . LYS B 1 110 ? -5.07 -5.844 -19.047 1 96.88 110 LYS B CA 1
ATOM 1853 C C . LYS B 1 110 ? -5.387 -7.07 -18.203 1 96.88 110 LYS B C 1
ATOM 1855 O O . LYS B 1 110 ? -4.977 -7.148 -17.031 1 96.88 110 LYS B O 1
ATOM 1860 N N . GLU B 1 111 ? -6.141 -8.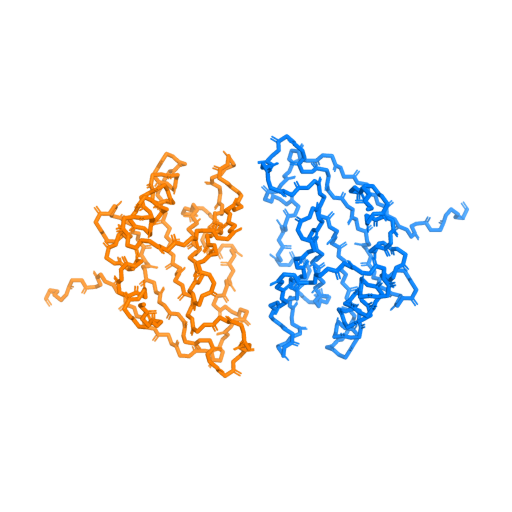016 -18.734 1 96.56 111 GLU B N 1
ATOM 1861 C CA . GLU B 1 111 ? -6.504 -9.242 -18.047 1 96.56 111 GLU B CA 1
ATOM 1862 C C . GLU B 1 111 ? -5.676 -10.422 -18.547 1 96.56 111 GLU B C 1
ATOM 1864 O O . GLU B 1 111 ? -5.324 -10.484 -19.719 1 96.56 111 GLU B O 1
ATOM 1869 N N . TYR B 1 112 ? -5.406 -11.289 -17.625 1 96.75 112 TYR B N 1
ATOM 1870 C CA . TYR B 1 112 ? -4.617 -12.461 -17.984 1 96.75 112 TYR B CA 1
ATOM 1871 C C . TYR B 1 112 ? -5.355 -13.75 -17.625 1 96.75 112 TYR B C 1
ATOM 1873 O O . TYR B 1 112 ? -6.234 -13.742 -16.75 1 96.75 112 TYR B O 1
ATOM 1881 N N . GLY B 1 113 ? -4.812 -14.945 -18.062 1 77.44 113 GLY B N 1
ATOM 1882 C CA . GLY B 1 113 ? -5.348 -16.266 -17.75 1 77.44 113 GLY B CA 1
ATOM 1883 C C . GLY B 1 113 ? -6.652 -16.562 -18.469 1 77.44 113 GLY B C 1
ATOM 1884 O O . GLY B 1 113 ? -7.266 -17.609 -18.25 1 77.44 113 GLY B O 1
ATOM 1885 N N . GLN B 1 114 ? -7.328 -15.555 -18.969 1 60.19 114 GLN B N 1
ATOM 1886 C CA . GLN B 1 114 ? -8.492 -16.047 -19.703 1 60.19 114 GLN B CA 1
ATOM 1887 C C . GLN B 1 114 ? -8.07 -17.016 -20.812 1 60.19 114 GLN B C 1
ATOM 1889 O O . GLN B 1 114 ? -7.293 -16.656 -21.688 1 60.19 114 GLN B O 1
ATOM 1894 N N . ALA B 1 115 ? -7.668 -18.219 -20.406 1 46.53 115 ALA B N 1
ATOM 1895 C CA . ALA B 1 115 ? -7.539 -19.297 -21.391 1 46.53 115 ALA B CA 1
ATOM 1896 C C . ALA B 1 115 ? -8.547 -19.125 -22.516 1 46.53 115 ALA B C 1
ATOM 1898 O O . ALA B 1 115 ? -9.727 -18.875 -22.281 1 46.53 115 ALA B O 1
ATOM 1899 N N . VAL B 1 116 ? -8.141 -18.562 -23.594 1 38.31 116 VAL B N 1
ATOM 1900 C CA . VAL B 1 116 ? -8.891 -18.703 -24.828 1 38.31 116 VAL B CA 1
ATOM 1901 C C . VAL B 1 116 ? -9.422 -20.125 -24.953 1 38.31 116 VAL B C 1
ATOM 1903 O O . VAL B 1 116 ? -8.648 -21.078 -25 1 38.31 116 VAL B O 1
ATOM 1906 N N . PHE B 1 117 ? -10.5 -20.344 -24.312 1 31.8 117 PHE B N 1
ATOM 1907 C CA . PHE B 1 117 ? -11.172 -21.453 -24.969 1 31.8 117 PHE B CA 1
ATOM 1908 C C . PHE B 1 117 ? -11.539 -21.094 -26.406 1 31.8 117 PHE B C 1
ATOM 1910 O O . PHE B 1 117 ? -11.805 -19.938 -26.703 1 31.8 117 PHE B O 1
#

Solvent-accessible surface area (backbone atoms only — not comparable to full-atom values): 12391 Å² total; per-residue (Å²): 134,54,60,67,59,52,48,50,48,52,52,48,45,35,53,74,62,63,42,40,78,35,33,36,32,46,23,67,92,59,32,96,66,32,47,30,38,35,38,32,25,21,86,41,48,68,48,23,40,50,38,53,49,47,45,52,53,52,32,46,76,69,74,40,67,71,76,42,72,42,36,58,77,74,20,47,50,27,42,38,32,50,61,38,36,34,38,38,38,15,14,52,84,42,46,78,62,51,53,63,61,67,78,44,64,84,36,56,73,46,79,48,82,75,68,80,122,135,54,60,66,59,52,48,51,48,51,51,48,46,35,52,76,63,63,42,41,79,34,33,34,33,47,24,65,90,58,32,96,67,30,46,30,40,35,39,32,24,19,87,41,49,67,49,24,39,50,40,53,50,48,46,51,53,54,34,45,76,70,73,40,68,72,77,43,73,41,34,60,76,75,20,47,49,27,42,36,32,51,63,39,38,33,37,37,37,16,16,54,84,41,46,79,62,51,53,62,60,66,76,44,62,85,36,56,74,46,81,47,83,75,66,80,121

Foldseek 3Di:
DDLVVLVVLLQVLCVVLVWPFWKKWQCVVPDPWAGIEIETEDADLVSLLVSVVSSCVVCVVVVQDFPDWPDNVVSQWIWTCSGHYIYIYHHPVCPVVDPPCVVVVVTDMDTDPPPPD/DDLVVLVVLLQVLCVVLVWPFWKKWQCVVPDPWAGIEIETEDADLVSLLVSVVSSCVVCVVVPQDFPDWPDNVVSQWIWTCSGHYIYIYHHPVCPVVDPVCVVVVVTDMDTDPPPPD

Nearest PDB structures (foldseek):
  6sj6-assembly1_9  TM=9.395E-01  e=1.981E-16  Staphylococcus aureus subsp. aureus NCTC 8325
  2id1-assembly2_B  TM=9.783E-01  e=8.340E-11  Chromobacterium violaceum ATCC 12472
  4wcw-assembly1_B  TM=9.249E-01  e=3.979E-11  Mycobacterium tuberculosis H37Rv
  4wcw-assembly2_C  TM=9.127E-01  e=3.045E-10  Mycobacterium tuberculosis H37Rv
  3ups-assembly1_A-2  TM=8.450E-01  e=1.821E-09  Zymomonas mobilis subsp. mobilis ZM4 = ATCC 31821

Secondary structure (DSSP, 8-state):
--HHHHHHHHHHHHHHTT-EEEEEEE-TTT-SS-SEEEEEEESSHHHHHHHHHHHHHHHHHTT----EEESTTT-SEEEEE-SSEEEEEEEHHHHTT--HHHHTTTS-EEE------/--HHHHHHHHHHHHHHTT-EEEEEEE-TTT-SS-SEEEEEEESSHHHHHHHHHHHHHHHHHTT----EEESTTT-SEEEEE-SSEEEEEEEHHHHTT--HHHHTTTS-EEE------

Sequence (234 aa):
MNSEELLNIAVEVAENKKAEDIISLNMNEISDMTDYFVVCHGNNERQVQSIARSVKEVAHKHDIDVKRMEGYQEARWILIDLANVVVHVFHKDERSYYNLEKLYQDAPIKEYGQAVFMNSEELLNIAVEVAENKKAEDIISLNMNEISDMTDYFVVCHGNNERQVQSIARSVKEVAHKHDIDVKRMEGYQEARWILIDLANVVVHVFHKDERSYYNLEKLYQDAPIKEYGQAVF

Radius of gyration: 17.46 Å; Cα contacts (8 Å, |Δi|>4): 466; chains: 2; bounding box: 33×42×51 Å

InterPro domains:
  IPR004394 Protein Iojap/ribosomal silencing factor RsfS [MF_01477] (3-105)
  IPR004394 Protein Iojap/ribosomal silencing factor RsfS [PTHR21043] (4-110)
  IPR004394 Protein Iojap/ribosomal silencing factor RsfS [TIGR00090] (7-104)
  IPR043519 Nucleotidyltransferase superfamily [G3DSA:3.30.460.10] (1-108)
  IPR043519 Nucleotidyltransferase superfamily [SSF81301] (1-112)

Organism: Staphylococcus epidermidis (strain ATCC 35984 / DSM 28319 / BCRC 17069 / CCUG 31568 / BM 3577 / RP62A) (NCBI:txid176279)

pLDDT: mean 91.94, std 10.85, range [31.8, 98.69]